Protein AF-0000000087154736 (afdb_homodimer)

pLDDT: mean 95.53, std 8.18, range [40.81, 99.0]

Nearest PDB structures (foldseek):
  8hfb-assembly1_B  TM=8.553E-01  e=2.270E-09  Bacillus subtilis
  2h0v-assembly1_B  TM=8.415E-01  e=2.218E-08  Bacillus subtilis
  5fq0-assembly1_A  TM=9.094E-01  e=5.007E-08  Halomonas sp.
  5fq0-assembly2_D  TM=9.080E-01  e=6.569E-08  Halomonas sp.
  1y3t-assembly1_B  TM=8.400E-01  e=3.244E-08  Bacillus subtilis

Organism: NCBI:txid2511166

InterPro domains:
  IPR011051 RmlC-like cupin domain superfamily [SSF51182] (22-118)
  IPR013096 Cupin 2, conserved barrel [PF07883] (42-108)
  IPR014710 RmlC-like jelly roll fold [G3DSA:2.60.120.10] (2-135)
  IPR053146 Quercetin 2,3-dioxygenase-like [PTHR36440] (5-118)

Solvent-accessible surface area (backbone atoms only — not comparable to full-atom values): 14090 Å² total; per-residue (Å²): 123,82,76,52,62,68,42,77,23,51,54,88,56,36,66,67,41,69,51,94,85,64,23,36,31,29,42,55,44,52,17,87,57,50,82,39,52,32,16,27,34,40,34,35,42,25,49,90,65,57,62,67,65,27,25,35,69,72,28,25,44,34,39,36,32,68,36,46,29,32,37,40,34,48,77,90,46,72,46,78,45,36,50,57,16,34,36,44,37,37,48,68,50,46,34,38,51,40,52,49,72,66,41,26,30,33,41,39,38,28,47,40,26,58,58,51,47,67,70,46,55,56,90,88,58,82,84,55,55,62,83,62,33,44,45,66,128,126,79,80,52,65,68,42,76,24,52,53,91,56,36,65,69,42,69,51,95,84,64,23,36,31,29,42,55,44,53,16,86,56,48,82,40,52,30,15,27,33,41,34,36,40,26,47,91,67,56,64,67,63,28,26,35,68,72,28,25,44,34,40,34,31,66,36,46,29,31,36,40,34,48,78,91,45,73,45,78,45,37,49,58,17,33,35,43,36,37,47,68,48,48,34,37,54,40,52,48,71,66,42,26,30,33,42,40,38,27,46,40,26,57,58,53,47,67,70,47,55,56,90,88,58,80,79,55,56,63,84,62,33,41,44,65,128

Foldseek 3Di:
DPPQDDQQADVVRAQKDADPLGKMKGWRDACVRVVQFKTKIKIKDFAPRKDDWKFAAPWKKKKAWQAAWKFKDWPPDTDIDGHGDIDTGGGPIIIIMGGDPTITIMMMMIGRGDCSCLVVPDPPDDRDVVVRRMGDD/DPDFDDQQADVVRAQKDADPLGKMKGWRDACVRVVQFKTKIKIKDFAPRKDDWKFAAPWKKKKAWQAAWKFKDWPPDTDIDGHGDIDTGGGPIIIIMGGDPTITIMMMMIGRGDCSCLVVPDPPDDRDVVVRRMGDD

Secondary structure (DSSP, 8-state):
---PPPEEE-TT-S-EEE-TTS-EEEEEE-GGGTTTS-EEEEEEEETT-PPPSBEESS-EEEEEEEEEEEEEEETTEEEEE-TT-EEEE-TT--EEEEEEEEEEEEEEEEESS-THHHHSPPTT----GGGGTEE--/---PPPEEE-TT-S-EEE-TTS-EEEEEE-GGGTTTS-EEEEEEEETT-PPPSBEESS-EEEEEEEEEEEEEEETTEEEEE-TT-EEEE-TT--EEEEEEEEEEEEEEEEESS-THHHHSPPTT----GGGGTEE--

Structure (mmCIF, N/CA/C/O backbone):
data_AF-0000000087154736-model_v1
#
loop_
_entity.id
_entity.type
_entity.pdbx_description
1 polymer 'Cupin type-2 domain-containing protein'
#
loop_
_atom_site.group_PDB
_atom_site.id
_atom_site.type_symbol
_atom_site.label_atom_id
_atom_site.label_alt_id
_atom_site.label_comp_id
_atom_site.label_asym_id
_atom_site.label_entity_id
_atom_site.label_seq_id
_atom_site.pdbx_PDB_ins_code
_atom_site.Cartn_x
_atom_site.Cartn_y
_atom_site.Cartn_z
_atom_site.occupancy
_atom_site.B_iso_or_equiv
_atom_site.auth_seq_id
_atom_site.auth_comp_id
_atom_site.auth_asym_id
_atom_site.auth_atom_id
_atom_site.pdbx_PDB_model_num
ATOM 1 N N . MET A 1 1 ? 11.117 6.082 -21.453 1 40.81 1 MET A N 1
ATOM 2 C CA . MET A 1 1 ? 11.047 6.75 -20.156 1 40.81 1 MET A CA 1
ATOM 3 C C . MET A 1 1 ? 12.094 6.184 -19.188 1 40.81 1 MET A C 1
ATOM 5 O O . MET A 1 1 ? 12.43 5 -19.266 1 40.81 1 MET A O 1
ATOM 9 N N . SER A 1 2 ? 13 6.902 -18.859 1 47.09 2 SER A N 1
ATOM 10 C CA . SER A 1 2 ? 14.117 6.43 -18.047 1 47.09 2 SER A CA 1
ATOM 11 C C . SER A 1 2 ? 13.648 5.457 -16.969 1 47.09 2 SER A C 1
ATOM 13 O O . SER A 1 2 ? 12.609 5.672 -16.344 1 47.09 2 SER A O 1
ATOM 15 N N . VAL A 1 3 ? 14.125 4.262 -17.047 1 52.47 3 VAL A N 1
ATOM 16 C CA . VAL A 1 3 ? 13.82 3.27 -16.031 1 52.47 3 VAL A CA 1
ATOM 17 C C . VAL A 1 3 ? 13.969 3.895 -14.641 1 52.47 3 VAL A C 1
ATOM 19 O O . VAL A 1 3 ? 15.008 4.488 -14.328 1 52.47 3 VAL A O 1
ATOM 22 N N . GLN A 1 4 ? 13 4.09 -13.961 1 79.31 4 GLN A N 1
ATOM 23 C CA . GLN A 1 4 ? 13.086 4.535 -12.57 1 79.31 4 GLN A CA 1
ATOM 24 C C . GLN A 1 4 ? 13.828 3.518 -11.711 1 79.31 4 GLN A C 1
ATOM 26 O O . GLN A 1 4 ? 13.852 2.328 -12.031 1 79.31 4 GLN A O 1
ATOM 31 N N . LYS A 1 5 ? 14.719 4.023 -10.93 1 92.81 5 LYS A N 1
ATOM 32 C CA . LYS A 1 5 ? 15.438 3.172 -9.992 1 92.81 5 LYS A CA 1
ATOM 33 C C . LYS A 1 5 ? 14.516 2.656 -8.891 1 92.81 5 LYS A C 1
ATOM 35 O O . LYS A 1 5 ? 13.633 3.377 -8.422 1 92.81 5 LYS A O 1
ATOM 40 N N . PRO A 1 6 ? 14.773 1.399 -8.539 1 97.25 6 PRO A N 1
ATOM 41 C CA . PRO A 1 6 ? 14.016 0.929 -7.375 1 97.25 6 PRO A CA 1
ATOM 42 C C . PRO A 1 6 ? 14.195 1.823 -6.148 1 97.25 6 PRO A C 1
ATOM 44 O O . PRO A 1 6 ? 15.273 2.391 -5.949 1 97.25 6 PRO A O 1
ATOM 47 N N . VAL A 1 7 ? 13.172 2.037 -5.391 1 97.25 7 VAL A N 1
ATOM 48 C CA . VAL A 1 7 ? 13.234 2.709 -4.098 1 97.25 7 VAL A CA 1
ATOM 49 C C . VAL A 1 7 ? 13.055 1.69 -2.975 1 97.25 7 VAL A C 1
ATOM 51 O O . VAL A 1 7 ? 12.016 1.03 -2.893 1 97.25 7 VAL A O 1
ATOM 54 N N . LEU A 1 8 ? 14.016 1.44 -2.193 1 97.69 8 LEU A N 1
ATOM 55 C CA . LEU A 1 8 ? 13.977 0.562 -1.028 1 97.69 8 LEU A CA 1
ATOM 56 C C . LEU A 1 8 ? 14.102 1.365 0.262 1 97.69 8 LEU A C 1
ATOM 58 O O . LEU A 1 8 ? 15.109 2.035 0.489 1 97.69 8 LEU A O 1
ATOM 62 N N . THR A 1 9 ? 13.102 1.367 1.081 1 98.31 9 THR A N 1
ATOM 63 C CA . THR A 1 9 ? 13.109 2.078 2.355 1 98.31 9 THR A CA 1
ATOM 64 C C . THR A 1 9 ? 13.07 1.095 3.521 1 98.31 9 THR A C 1
ATOM 66 O O . THR A 1 9 ? 12.094 0.365 3.693 1 98.31 9 THR A O 1
ATOM 69 N N . ALA A 1 10 ? 14.102 1.09 4.328 1 98 10 ALA A N 1
ATOM 70 C CA . ALA A 1 10 ? 14.164 0.23 5.508 1 98 10 ALA A CA 1
ATOM 71 C C . ALA A 1 10 ? 13.125 0.644 6.547 1 98 10 ALA A C 1
ATOM 73 O O . ALA A 1 10 ? 12.594 1.754 6.488 1 98 10 ALA A O 1
ATOM 74 N N . PRO A 1 11 ? 12.766 -0.351 7.48 1 97.94 11 PRO A N 1
ATOM 75 C CA . PRO A 1 11 ? 11.922 0.091 8.594 1 97.94 11 PRO A CA 1
ATOM 76 C C . PRO A 1 11 ? 12.469 1.334 9.289 1 97.94 11 PRO A C 1
ATOM 78 O O . PRO A 1 11 ? 13.633 1.358 9.695 1 97.94 11 PRO A O 1
ATOM 81 N N . HIS A 1 12 ? 11.664 2.395 9.375 1 98.12 12 HIS A N 1
ATOM 82 C CA . HIS A 1 12 ? 12.031 3.652 10.008 1 98.12 12 HIS A CA 1
ATOM 83 C C . HIS A 1 12 ? 13.156 4.344 9.25 1 98.12 12 HIS A C 1
ATOM 85 O O . HIS A 1 12 ? 13.93 5.105 9.828 1 98.12 12 HIS A O 1
ATOM 91 N N . GLY A 1 13 ? 13.25 4.027 7.934 1 98.19 13 GLY A N 1
ATOM 92 C CA . GLY A 1 13 ? 14.359 4.555 7.16 1 98.19 13 GLY A CA 1
ATOM 93 C C . GLY A 1 13 ? 14 5.801 6.367 1 98.19 13 GLY A C 1
ATOM 94 O O . GLY A 1 13 ? 14.875 6.441 5.781 1 98.19 13 GLY A O 1
ATOM 95 N N . GLY A 1 14 ? 12.797 6.18 6.293 1 98.56 14 GLY A N 1
ATOM 96 C CA . GLY A 1 14 ? 12.352 7.309 5.492 1 98.56 14 GLY A CA 1
ATOM 97 C C . GLY A 1 14 ? 12.375 8.625 6.25 1 98.56 14 GLY A C 1
ATOM 98 O O . GLY A 1 14 ? 12.391 8.633 7.484 1 98.56 14 GLY A O 1
ATOM 99 N N . GLU A 1 15 ? 12.398 9.742 5.5 1 98.25 15 GLU A N 1
ATOM 100 C CA . GLU A 1 15 ? 12.188 11.047 6.129 1 98.25 15 GLU A CA 1
ATOM 101 C C . GLU A 1 15 ? 10.906 11.055 6.961 1 98.25 15 GLU A C 1
ATOM 103 O O . GLU A 1 15 ? 9.852 10.625 6.492 1 98.25 15 GLU A O 1
ATOM 108 N N . THR A 1 16 ? 11.039 11.523 8.242 1 98.38 16 THR A N 1
ATOM 109 C CA . THR A 1 16 ? 9.906 11.438 9.164 1 98.38 16 THR A CA 1
ATOM 110 C C . THR A 1 16 ? 9.633 12.789 9.805 1 98.38 16 THR A C 1
ATOM 112 O O . THR A 1 16 ? 10.562 13.5 10.203 1 98.38 16 THR A O 1
ATOM 115 N N . VAL A 1 17 ? 8.359 13.141 9.828 1 97.19 17 VAL A N 1
ATOM 116 C CA . VAL A 1 17 ? 7.91 14.336 10.539 1 97.19 17 VAL A CA 1
ATOM 117 C C . VAL A 1 17 ? 7.02 13.938 11.711 1 97.19 17 VAL A C 1
ATOM 119 O O . VAL A 1 17 ? 6.219 13 11.602 1 97.19 17 VAL A O 1
ATOM 122 N N . THR A 1 18 ? 7.164 14.57 12.797 1 97.31 18 THR A N 1
ATOM 123 C CA . THR A 1 18 ? 6.367 14.328 14 1 97.31 18 THR A CA 1
ATOM 124 C C . THR A 1 18 ? 5.625 15.594 14.422 1 97.31 18 THR A C 1
ATOM 126 O O . THR A 1 18 ? 6.203 16.672 14.438 1 97.31 18 THR A O 1
ATOM 129 N N . SER A 1 19 ? 4.34 15.422 14.648 1 96.88 19 SER A N 1
ATOM 130 C CA . SER A 1 19 ? 3.545 16.547 15.117 1 96.88 19 SER A CA 1
ATOM 131 C C . SER A 1 19 ? 3.74 16.781 16.609 1 96.88 19 SER A C 1
ATOM 133 O O . SER A 1 19 ? 4.32 15.938 17.297 1 96.88 19 SER A O 1
ATOM 135 N N . SER A 1 20 ? 3.236 17.906 17.078 1 96.56 20 SER A N 1
ATOM 136 C CA . SER A 1 20 ? 3.33 18.219 18.5 1 96.56 20 SER A CA 1
ATOM 137 C C . SER A 1 20 ? 2.48 17.281 19.328 1 96.56 20 SER A C 1
ATOM 139 O O . SER A 1 20 ? 2.809 17 20.484 1 96.56 20 SER A O 1
ATOM 141 N N . GLY A 1 21 ? 1.378 16.703 18.812 1 97.25 21 GLY A N 1
ATOM 142 C CA . GLY A 1 21 ? 0.498 15.789 19.516 1 97.25 21 GLY A CA 1
ATOM 143 C C . GLY A 1 21 ? 0.979 14.352 19.484 1 97.25 21 GLY A C 1
ATOM 144 O O . GLY A 1 21 ? 0.406 13.484 20.156 1 97.25 21 GLY A O 1
ATOM 145 N N . GLY A 1 22 ? 2.047 14.109 18.75 1 98 22 GLY A N 1
ATOM 146 C CA . GLY A 1 22 ? 2.676 12.797 18.828 1 98 22 GLY A CA 1
ATOM 147 C C . GLY A 1 22 ? 2.439 11.961 17.578 1 98 22 GLY A C 1
ATOM 148 O O . GLY A 1 22 ? 2.961 10.852 17.469 1 98 22 GLY A O 1
ATOM 149 N N . SER A 1 23 ? 1.698 12.438 16.641 1 98.69 23 SER A N 1
ATOM 150 C CA . SER A 1 23 ? 1.569 11.711 15.375 1 98.69 23 SER A CA 1
ATOM 151 C C . SER A 1 23 ? 2.867 11.758 14.578 1 98.69 23 SER A C 1
ATOM 153 O O . SER A 1 23 ? 3.645 12.703 14.703 1 98.69 23 SER A O 1
ATOM 155 N N . SER A 1 24 ? 3.098 10.75 13.789 1 98.75 24 SER A N 1
ATOM 156 C CA . SER A 1 24 ? 4.277 10.727 12.93 1 98.75 24 SER A CA 1
ATOM 157 C C . SER A 1 24 ? 3.922 10.242 11.523 1 98.75 24 SER A C 1
ATOM 159 O O . SER A 1 24 ? 3.043 9.398 11.352 1 98.75 24 SER A O 1
ATOM 161 N N . VAL A 1 25 ? 4.586 10.867 10.547 1 98.75 25 VAL A N 1
ATOM 162 C CA . VAL A 1 25 ? 4.465 10.445 9.156 1 98.75 25 VAL A CA 1
ATOM 163 C C . VAL A 1 25 ? 5.852 10.172 8.57 1 98.75 25 VAL A C 1
ATOM 165 O O . VAL A 1 25 ? 6.738 11.023 8.648 1 98.75 25 VAL A O 1
ATOM 168 N N . GLU A 1 26 ? 6.012 8.961 8.078 1 98.94 26 GLU A N 1
ATOM 169 C CA . GLU A 1 26 ? 7.266 8.539 7.461 1 98.94 26 GLU A CA 1
ATOM 170 C C . GLU A 1 26 ? 7.113 8.375 5.953 1 98.94 26 GLU A C 1
ATOM 172 O O . GLU A 1 26 ? 6.234 7.641 5.488 1 98.94 26 GLU A O 1
ATOM 177 N N . LEU A 1 27 ? 7.977 9.062 5.16 1 98.88 27 LEU A N 1
ATOM 178 C CA . LEU A 1 27 ? 7.969 8.961 3.703 1 98.88 27 LEU A CA 1
ATOM 179 C C . LEU A 1 27 ? 8.594 7.648 3.246 1 98.88 27 LEU A C 1
ATOM 181 O O . LEU A 1 27 ? 9.742 7.352 3.588 1 98.88 27 LEU A O 1
ATOM 185 N N . LYS A 1 28 ? 7.836 6.871 2.48 1 98.94 28 LYS A N 1
ATOM 186 C CA . LYS A 1 28 ? 8.359 5.602 1.984 1 98.94 28 LYS A CA 1
ATOM 187 C C . LYS A 1 28 ? 8.82 5.727 0.536 1 98.94 28 LYS A C 1
ATOM 189 O O . LYS A 1 28 ? 9.844 5.145 0.153 1 98.94 28 LYS A O 1
ATOM 194 N N . VAL A 1 29 ? 8.102 6.445 -0.348 1 98.69 29 VAL A N 1
ATOM 195 C CA . VAL A 1 29 ? 8.484 6.773 -1.718 1 98.69 29 VAL A CA 1
ATOM 196 C C . VAL A 1 29 ? 7.879 8.109 -2.121 1 98.69 29 VAL A C 1
ATOM 198 O O . VAL A 1 29 ? 6.707 8.383 -1.837 1 98.69 29 VAL A O 1
ATOM 201 N N . GLU A 1 30 ? 8.711 8.914 -2.662 1 98.12 30 GLU A N 1
ATOM 202 C CA . GLU A 1 30 ? 8.281 10.227 -3.143 1 98.12 30 GLU A CA 1
ATOM 203 C C . GLU A 1 30 ? 7.914 10.18 -4.621 1 98.12 30 GLU A C 1
ATOM 205 O O . GLU A 1 30 ? 8.562 9.484 -5.406 1 98.12 30 GLU A O 1
ATOM 210 N N . SER A 1 31 ? 6.941 11 -4.977 1 97.06 31 SER A N 1
ATOM 211 C CA . SER A 1 31 ? 6.465 10.992 -6.355 1 97.06 31 SER A CA 1
ATOM 212 C C . SER A 1 31 ? 7.582 11.352 -7.332 1 97.06 31 SER A C 1
ATOM 214 O O . SER A 1 31 ? 7.562 10.93 -8.492 1 97.06 31 SER A O 1
ATOM 216 N N . SER A 1 32 ? 8.578 12.102 -6.949 1 96.62 32 SER A N 1
ATOM 217 C CA . SER A 1 32 ? 9.711 12.414 -7.809 1 96.62 32 SER A CA 1
ATOM 218 C C . SER A 1 32 ? 10.508 11.164 -8.156 1 96.62 32 SER A C 1
ATOM 220 O O . SER A 1 32 ? 11.242 11.141 -9.148 1 96.62 32 SER A O 1
ATOM 222 N N . GLN A 1 33 ? 10.367 10.086 -7.434 1 96.94 33 GLN A N 1
ATOM 223 C CA . GLN A 1 33 ? 11.094 8.836 -7.652 1 96.94 33 GLN A CA 1
ATOM 224 C C . GLN A 1 33 ? 10.273 7.855 -8.484 1 96.94 33 GLN A C 1
ATOM 226 O O . GLN A 1 33 ? 10.781 6.824 -8.922 1 96.94 33 GLN A O 1
ATOM 231 N N . SER A 1 34 ? 8.984 8.141 -8.609 1 96.81 34 SER A N 1
ATOM 232 C CA . SER A 1 34 ? 8.086 7.211 -9.289 1 96.81 34 SER A CA 1
ATOM 233 C C . SER A 1 34 ? 7.602 7.777 -10.617 1 96.81 34 SER A C 1
ATOM 235 O O . SER A 1 34 ? 6.633 7.277 -11.195 1 96.81 34 SER A O 1
ATOM 237 N N . GLY A 1 35 ? 8.25 8.891 -11.125 1 95 35 GLY A N 1
ATOM 238 C CA . GLY A 1 35 ? 7.754 9.57 -12.312 1 95 35 GLY A CA 1
ATOM 239 C C . GLY A 1 35 ? 6.41 10.234 -12.102 1 95 35 GLY A C 1
ATOM 240 O O . GLY A 1 35 ? 5.652 10.438 -13.055 1 95 35 GLY A O 1
ATOM 241 N N . GLY A 1 36 ? 6.098 10.461 -10.875 1 97.19 36 GLY A N 1
A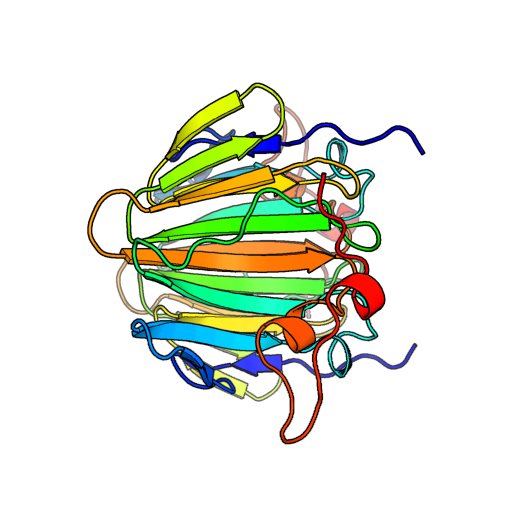TOM 242 C CA . GLY A 1 36 ? 4.859 11.133 -10.516 1 97.19 36 GLY A CA 1
ATOM 243 C C . GLY A 1 36 ? 3.691 10.18 -10.336 1 97.19 36 GLY A C 1
ATOM 244 O O . GLY A 1 36 ? 2.586 10.602 -9.992 1 97.19 36 GLY A O 1
ATOM 245 N N . GLU A 1 37 ? 3.865 8.898 -10.5 1 97.44 37 GLU A N 1
ATOM 246 C CA . GLU A 1 37 ? 2.766 7.949 -10.633 1 97.44 37 GLU A CA 1
ATOM 247 C C . GLU A 1 37 ? 2.17 7.602 -9.273 1 97.44 37 GLU A C 1
ATOM 249 O O . GLU A 1 37 ? 0.986 7.277 -9.172 1 97.44 37 GLU A O 1
ATOM 254 N N . TYR A 1 38 ? 3.039 7.656 -8.242 1 98.56 38 TYR A N 1
ATOM 255 C CA . TYR A 1 38 ? 2.562 7.34 -6.898 1 98.56 38 TYR A CA 1
ATOM 256 C C . TYR A 1 38 ? 3.488 7.922 -5.84 1 98.56 38 TYR A C 1
ATOM 258 O O . TYR A 1 38 ? 4.645 8.242 -6.125 1 98.56 38 TYR A O 1
ATOM 266 N N . GLY A 1 39 ? 3.016 8.125 -4.668 1 98.75 39 GLY A N 1
ATOM 267 C CA . GLY A 1 39 ? 3.705 8.406 -3.422 1 98.75 39 GLY A CA 1
ATOM 268 C C . GLY A 1 39 ? 3.121 7.668 -2.234 1 98.75 39 GLY A C 1
ATOM 269 O O . GLY A 1 39 ? 1.925 7.367 -2.211 1 98.75 39 GLY A O 1
ATOM 270 N N . THR A 1 40 ? 3.984 7.316 -1.253 1 98.94 40 THR A N 1
ATOM 271 C CA . THR A 1 40 ? 3.52 6.512 -0.128 1 98.94 40 THR A CA 1
ATOM 272 C C . THR A 1 40 ? 4.125 7.012 1.181 1 98.94 40 THR A C 1
ATOM 274 O O . THR A 1 40 ? 5.312 7.344 1.232 1 98.94 40 THR A O 1
ATOM 277 N N . VAL A 1 41 ? 3.283 7.02 2.209 1 98.94 41 VAL A N 1
ATOM 278 C CA . VAL A 1 41 ? 3.756 7.336 3.553 1 98.94 41 VAL A CA 1
ATOM 279 C C . VAL A 1 41 ? 3.199 6.32 4.547 1 98.94 41 VAL A C 1
ATOM 281 O O . VAL A 1 41 ? 2.191 5.664 4.277 1 98.94 41 VAL A O 1
ATOM 284 N N . LEU A 1 42 ? 3.877 6.113 5.578 1 98.94 42 LEU A N 1
ATOM 285 C CA . LEU A 1 42 ? 3.398 5.418 6.77 1 98.94 42 LEU A CA 1
ATOM 286 C C . LEU A 1 42 ? 3.037 6.41 7.867 1 98.94 42 LEU A C 1
ATOM 288 O O . LEU A 1 42 ? 3.896 7.152 8.344 1 98.94 42 LEU A O 1
ATOM 292 N N . TRP A 1 43 ? 1.771 6.43 8.234 1 98.94 43 TRP A N 1
ATOM 293 C CA . TRP A 1 43 ? 1.249 7.434 9.156 1 98.94 43 TRP A CA 1
ATOM 294 C C . TRP A 1 43 ? 0.81 6.793 10.469 1 98.94 43 TRP A C 1
ATOM 296 O O . TRP A 1 43 ? -0.084 5.945 10.484 1 98.94 43 TRP A O 1
ATOM 306 N N . THR A 1 44 ? 1.45 7.07 11.531 1 98.94 44 THR A N 1
ATOM 307 C CA . THR A 1 44 ? 0.939 6.789 12.867 1 98.94 44 THR A CA 1
ATOM 308 C C . THR A 1 44 ? 0.202 8 13.43 1 98.94 44 THR A C 1
ATOM 310 O O . THR A 1 44 ? 0.822 9.016 13.75 1 98.94 44 THR A O 1
ATOM 313 N N . VAL A 1 45 ? -1.057 7.891 13.555 1 98.88 45 VAL A N 1
ATOM 314 C CA . VAL A 1 45 ? -1.909 9.016 13.922 1 98.88 45 VAL A CA 1
ATOM 315 C C . VAL A 1 45 ? -2.4 8.844 15.359 1 98.88 45 VAL A C 1
ATOM 317 O O . VAL A 1 45 ? -2.898 7.781 15.727 1 98.88 45 VAL A O 1
ATOM 320 N N . ARG A 1 46 ? -2.221 9.844 16.141 1 98.81 46 ARG A N 1
ATOM 321 C CA . ARG A 1 46 ? -2.703 9.883 17.516 1 98.81 46 ARG A CA 1
ATOM 322 C C . ARG A 1 46 ? -4.164 10.312 17.578 1 98.81 46 ARG A C 1
ATOM 324 O O . ARG A 1 46 ? -4.602 11.141 16.766 1 98.81 46 ARG A O 1
ATOM 331 N N . ALA A 1 47 ? -4.832 9.742 18.594 1 98.69 47 ALA A N 1
ATOM 332 C CA . ALA A 1 47 ? -6.191 10.219 18.844 1 98.69 47 ALA A CA 1
ATOM 333 C C . ALA A 1 47 ? -6.215 11.734 19.016 1 98.69 47 ALA A C 1
ATOM 335 O O . ALA A 1 47 ? -5.391 12.297 19.75 1 98.69 47 ALA A O 1
ATOM 336 N N . GLY A 1 48 ? -7.117 12.367 18.297 1 98.25 48 GLY A N 1
ATOM 337 C CA . GLY A 1 48 ? -7.25 13.812 18.422 1 98.25 48 GLY A CA 1
ATOM 338 C C . GLY A 1 48 ? -6.523 14.57 17.312 1 98.25 48 GLY A C 1
ATOM 339 O O . GLY A 1 48 ? -6.703 15.781 17.172 1 98.25 48 GLY A O 1
ATOM 340 N N . GLU A 1 49 ? -5.676 13.875 16.5 1 98.31 49 GLU A N 1
ATOM 341 C CA . GLU A 1 49 ? -4.902 14.547 15.461 1 98.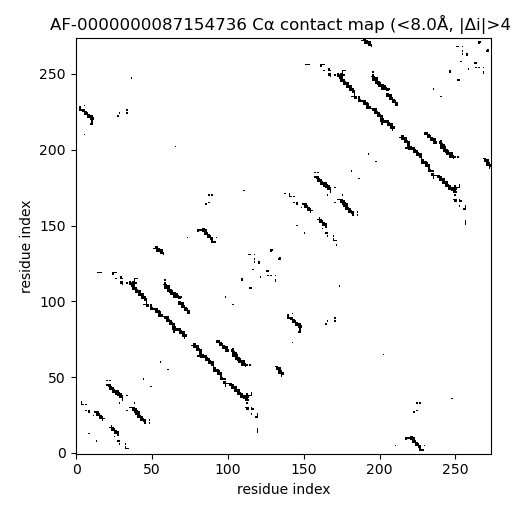31 49 GLU A CA 1
ATOM 342 C C . GLU A 1 49 ? -5.348 14.102 14.07 1 98.31 49 GLU A C 1
ATOM 344 O O . GLU A 1 49 ? -4.598 14.227 13.102 1 98.31 49 GLU A O 1
ATOM 349 N N . GLU A 1 50 ? -6.562 13.508 13.992 1 98.25 50 GLU A N 1
ATOM 350 C CA . GLU A 1 50 ? -7.098 13.07 12.703 1 98.25 50 GLU A CA 1
ATOM 351 C C . GLU A 1 50 ? -7.43 14.258 11.812 1 98.25 50 GLU A C 1
ATOM 353 O O . GLU A 1 50 ? -7.672 15.367 12.305 1 98.25 50 GLU A O 1
ATOM 358 N N . PRO A 1 51 ? -7.375 13.992 10.5 1 97.62 51 PRO A N 1
ATOM 359 C CA . PRO A 1 51 ? -7.754 15.094 9.617 1 97.62 51 PRO A CA 1
ATOM 360 C C . PRO A 1 51 ? -9.242 15.43 9.695 1 97.62 51 PRO A C 1
ATOM 362 O O . PRO A 1 51 ? -10.055 14.57 10.039 1 97.62 51 PRO A O 1
ATOM 365 N N . PRO A 1 52 ? -9.586 16.672 9.391 1 97.25 52 PRO A N 1
ATOM 366 C CA . PRO A 1 52 ? -11.008 16.953 9.195 1 97.25 52 PRO A CA 1
ATOM 367 C C . PRO A 1 52 ? -11.586 16.266 7.965 1 97.25 52 PRO A C 1
ATOM 369 O O . PRO A 1 52 ? -10.844 15.727 7.145 1 97.25 52 PRO A O 1
ATOM 372 N N . LEU A 1 53 ? -12.898 16.25 7.879 1 97.56 53 LEU A N 1
ATOM 373 C CA . LEU A 1 53 ? -13.539 15.797 6.652 1 97.56 53 LEU A CA 1
ATOM 374 C C . LEU A 1 53 ? -13 16.547 5.441 1 97.56 53 LEU A C 1
ATOM 376 O O . LEU A 1 53 ? -12.914 17.781 5.453 1 97.56 53 LEU A O 1
ATOM 380 N N . HIS A 1 54 ? -12.547 15.828 4.352 1 97.75 54 HIS A N 1
ATOM 381 C CA . HIS A 1 54 ? -11.922 16.469 3.195 1 97.75 54 HIS A CA 1
ATOM 382 C C . HIS A 1 54 ? -12.078 15.609 1.944 1 97.75 54 HIS A C 1
ATOM 384 O O . HIS A 1 54 ? -12.547 14.469 2.023 1 97.75 54 HIS A O 1
ATOM 390 N N . THR A 1 55 ? -11.758 16.203 0.803 1 96.94 55 THR A N 1
ATOM 391 C CA . THR A 1 55 ? -11.734 15.539 -0.496 1 96.94 55 THR A CA 1
ATOM 392 C C . THR A 1 55 ? -10.422 15.82 -1.221 1 96.94 55 THR A C 1
ATOM 394 O O . THR A 1 55 ? -9.828 16.891 -1.058 1 96.94 55 THR A O 1
ATOM 397 N N . HIS A 1 56 ? -9.969 14.805 -1.87 1 97.19 56 HIS A N 1
ATOM 398 C CA . HIS A 1 56 ? -8.859 14.984 -2.795 1 97.19 56 HIS A CA 1
ATOM 399 C C . HIS A 1 56 ? -9.359 15.305 -4.199 1 97.19 56 HIS A C 1
ATOM 401 O O . HIS A 1 56 ? -10.266 14.648 -4.707 1 97.19 56 HIS A O 1
ATOM 407 N N . THR A 1 57 ? -8.703 16.25 -4.895 1 96.88 57 THR A N 1
ATOM 408 C CA . THR A 1 57 ? -9.133 16.562 -6.254 1 96.88 57 THR A CA 1
ATOM 409 C C . THR A 1 57 ? -8.18 15.953 -7.273 1 96.88 57 THR A C 1
ATOM 411 O O . THR A 1 57 ? -8.5 15.875 -8.461 1 96.88 57 THR A O 1
ATOM 414 N N . ARG A 1 58 ? -7.035 15.5 -6.875 1 97.06 58 ARG A N 1
ATOM 415 C CA . ARG A 1 58 ? -5.984 15.148 -7.824 1 97.06 58 ARG A CA 1
ATOM 416 C C . ARG A 1 58 ? -5.719 13.648 -7.828 1 97.06 58 ARG A C 1
ATOM 418 O O . ARG A 1 58 ? -5.414 13.07 -8.875 1 97.06 58 ARG A O 1
ATOM 425 N N . GLU A 1 59 ? -5.797 13.07 -6.66 1 97.75 59 GLU A N 1
ATOM 426 C CA . GLU A 1 59 ? -5.344 11.688 -6.562 1 97.75 59 GLU A CA 1
ATOM 427 C C . GLU A 1 59 ? -6.371 10.82 -5.844 1 97.75 59 GLU A C 1
ATOM 429 O O . GLU A 1 59 ? -7.176 11.328 -5.059 1 97.75 59 GLU A O 1
ATOM 434 N N . ASP A 1 60 ? -6.375 9.555 -6.172 1 98.25 60 ASP A N 1
ATOM 435 C CA . ASP A 1 60 ? -6.973 8.547 -5.312 1 98.25 60 ASP A CA 1
ATOM 436 C C . ASP A 1 60 ? -6.102 8.281 -4.082 1 98.25 60 ASP A C 1
ATOM 438 O O . ASP A 1 60 ? -4.879 8.406 -4.145 1 98.25 60 ASP A O 1
ATOM 442 N N . GLU A 1 61 ? -6.723 7.957 -3.014 1 98.62 61 GLU A N 1
ATOM 443 C CA . GLU A 1 61 ? -6.027 7.625 -1.772 1 98.62 61 GLU A CA 1
ATOM 444 C C . GLU A 1 61 ? -6.309 6.184 -1.354 1 98.62 61 GLU A C 1
ATOM 446 O O . GLU A 1 61 ? -7.469 5.785 -1.217 1 98.62 61 GLU A O 1
ATOM 451 N N . LEU A 1 62 ? -5.273 5.371 -1.242 1 98.88 62 LEU A N 1
ATOM 452 C CA . LEU A 1 62 ? -5.312 3.988 -0.779 1 98.88 62 LEU A CA 1
ATOM 453 C C . LEU A 1 62 ? -4.844 3.885 0.667 1 98.88 62 LEU A C 1
ATOM 455 O O . LEU A 1 62 ? -3.795 4.43 1.023 1 98.88 62 LEU A O 1
ATOM 459 N N . LEU A 1 63 ? -5.625 3.248 1.508 1 98.88 63 LEU A N 1
ATOM 460 C CA . LEU A 1 63 ? -5.324 3.164 2.934 1 98.88 63 LEU A CA 1
ATOM 461 C C . LEU A 1 63 ? -5.332 1.714 3.404 1 98.88 63 LEU A C 1
ATOM 463 O O . LEU A 1 63 ? -6.262 0.964 3.102 1 98.88 63 LEU A O 1
ATOM 467 N N . TYR A 1 64 ? -4.324 1.292 4.043 1 98.94 64 TYR A N 1
ATOM 468 C CA . TYR A 1 64 ? -4.234 0.008 4.73 1 98.94 64 TYR A CA 1
ATOM 469 C C . TYR A 1 64 ? -4.008 0.203 6.227 1 98.94 64 TYR A C 1
ATOM 471 O O . TYR A 1 64 ? -3.084 0.909 6.633 1 98.94 64 TYR A O 1
ATOM 479 N N . VAL A 1 65 ? -4.863 -0.41 7.07 1 98.94 65 VAL A N 1
ATOM 480 C CA . VAL A 1 65 ? -4.699 -0.312 8.516 1 98.94 65 VAL A CA 1
ATOM 481 C C . VAL A 1 65 ? -3.652 -1.321 8.984 1 98.94 65 VAL A C 1
ATOM 483 O O . VAL A 1 65 ? -3.893 -2.531 8.961 1 98.94 65 VAL A O 1
ATOM 486 N N . VAL A 1 66 ? -2.551 -0.827 9.461 1 98.94 66 VAL A N 1
ATOM 487 C CA . VAL A 1 66 ? -1.436 -1.662 9.898 1 98.94 66 VAL A CA 1
ATOM 488 C C . VAL A 1 66 ? -1.633 -2.068 11.359 1 98.94 66 VAL A C 1
ATOM 490 O O . VAL A 1 66 ? -1.481 -3.242 11.703 1 98.94 66 VAL A O 1
ATOM 493 N N . GLN A 1 67 ? -1.931 -1.122 12.141 1 98.81 67 GLN A N 1
ATOM 494 C CA . GLN A 1 67 ? -2.113 -1.308 13.578 1 98.81 67 GLN A CA 1
ATOM 495 C C . GLN A 1 67 ? -3.193 -0.376 14.125 1 98.81 67 GLN A C 1
ATOM 497 O O . GLN A 1 67 ? -3.352 0.748 13.641 1 98.81 67 GLN A O 1
ATOM 502 N N . GLY A 1 68 ? -3.881 -0.817 15.156 1 98.75 68 GLY A N 1
ATOM 503 C CA . GLY A 1 68 ? -4.879 0.005 15.828 1 98.75 68 GLY A CA 1
ATOM 504 C C . GLY A 1 68 ? -6.242 -0.059 15.172 1 98.75 68 GLY A C 1
ATOM 505 O O . GLY A 1 68 ? -6.43 -0.772 14.18 1 98.75 68 GLY A O 1
ATOM 506 N N . LYS A 1 69 ? -7.195 0.611 15.805 1 98.62 69 LYS A N 1
ATOM 507 C CA . LYS A 1 69 ? -8.57 0.649 15.328 1 98.62 69 LYS A CA 1
ATOM 508 C C . LYS A 1 69 ? -9 2.074 14.984 1 98.62 69 LYS A C 1
ATOM 510 O O . LYS A 1 69 ? -8.523 3.033 15.594 1 98.62 69 LYS A O 1
ATOM 515 N N . LEU A 1 70 ? -9.836 2.145 14.008 1 98.25 70 LEU A N 1
ATOM 516 C CA . LEU A 1 70 ? -10.352 3.43 13.547 1 98.25 70 LEU A CA 1
ATOM 517 C C . LEU A 1 70 ? -11.844 3.344 13.25 1 98.25 70 LEU A C 1
ATOM 519 O O . LEU A 1 70 ? -12.375 2.258 13 1 98.25 70 LEU A O 1
ATOM 523 N N . ILE A 1 71 ? -12.461 4.453 13.344 1 98.62 71 ILE A N 1
ATOM 524 C CA . ILE A 1 71 ? -13.742 4.641 12.672 1 98.62 71 ILE A CA 1
ATOM 525 C C . ILE A 1 71 ? -13.523 5.367 11.344 1 98.62 71 ILE A C 1
ATOM 527 O O . ILE A 1 71 ? -13.016 6.492 11.328 1 98.62 71 ILE A O 1
ATOM 531 N N . ALA A 1 72 ? -13.859 4.691 10.25 1 98.44 72 ALA A N 1
ATOM 532 C CA . ALA A 1 72 ? -13.773 5.293 8.922 1 98.44 72 ALA A CA 1
ATOM 533 C C . ALA A 1 72 ? -15.117 5.891 8.508 1 98.44 72 ALA A C 1
ATOM 535 O O . ALA A 1 72 ? -16.156 5.254 8.664 1 98.44 72 ALA A O 1
ATOM 536 N N . ARG A 1 73 ? -15.031 7.074 8.008 1 97.88 73 ARG A N 1
ATOM 537 C CA . ARG A 1 73 ? -16.203 7.727 7.426 1 97.88 73 ARG A CA 1
ATOM 538 C C . ARG A 1 73 ? -15.984 8 5.941 1 97.88 73 ARG A C 1
ATOM 540 O O . ARG A 1 73 ? -15.133 8.812 5.57 1 97.88 73 ARG A O 1
ATOM 547 N N . VAL A 1 74 ? -16.75 7.41 5.137 1 96.62 74 VAL A N 1
ATOM 548 C CA . VAL A 1 74 ? -16.719 7.527 3.684 1 96.62 74 VAL A CA 1
ATOM 549 C C . VAL A 1 74 ? -18.141 7.664 3.141 1 96.62 74 VAL A C 1
ATOM 551 O O . VAL A 1 74 ? -18.891 6.691 3.123 1 96.62 74 VAL A O 1
ATOM 554 N N . GLY A 1 75 ? -18.453 8.875 2.648 1 89.06 75 GLY A N 1
ATOM 555 C CA . GLY A 1 75 ? -19.844 9.125 2.326 1 89.06 75 GLY A CA 1
ATOM 556 C C . GLY A 1 75 ? -20.781 8.867 3.494 1 89.06 75 GLY A C 1
ATOM 557 O O . GLY A 1 75 ? -20.594 9.414 4.582 1 89.06 75 GLY A O 1
ATOM 558 N N . ASP A 1 76 ? -21.672 7.902 3.303 1 88.06 76 ASP A N 1
ATOM 559 C CA . ASP A 1 76 ? -22.656 7.605 4.348 1 88.06 76 ASP A CA 1
ATOM 560 C C . ASP A 1 76 ? -22.188 6.449 5.227 1 88.06 76 ASP A C 1
ATOM 562 O O . ASP A 1 76 ? -22.812 6.129 6.234 1 88.06 76 ASP A O 1
ATOM 566 N N . ALA A 1 77 ? -21.078 5.926 4.828 1 91.69 77 ALA A N 1
ATOM 567 C CA . ALA A 1 77 ? -20.562 4.785 5.582 1 91.69 77 ALA A CA 1
ATOM 568 C C . ALA A 1 77 ? -19.75 5.242 6.793 1 91.69 77 ALA A C 1
ATOM 570 O O . ALA A 1 77 ? -18.953 6.18 6.695 1 91.69 77 ALA A O 1
ATOM 571 N N . ARG A 1 78 ? -20.062 4.77 7.91 1 96.38 78 ARG A N 1
ATOM 572 C CA . ARG A 1 78 ? -19.297 4.879 9.148 1 96.38 78 ARG A CA 1
ATOM 573 C C . ARG A 1 78 ? -19.031 3.506 9.758 1 96.38 78 ARG A C 1
ATOM 575 O O . ARG A 1 78 ? -19.922 2.887 10.32 1 96.38 78 ARG A O 1
ATOM 582 N N . ILE A 1 79 ? -17.828 3.037 9.711 1 97.56 79 ILE A N 1
ATOM 583 C CA . ILE A 1 79 ? -17.531 1.654 10.078 1 97.56 79 ILE A CA 1
ATOM 584 C C . ILE A 1 79 ? -16.266 1.6 10.906 1 97.56 79 ILE A C 1
ATOM 586 O O . ILE A 1 79 ? -15.312 2.346 10.656 1 97.56 79 ILE A O 1
ATOM 590 N N . GLU A 1 80 ? -16.328 0.818 11.93 1 98.38 80 GLU A N 1
ATOM 591 C CA . GLU A 1 80 ? -15.117 0.558 12.703 1 98.38 80 GLU A CA 1
ATOM 592 C C . GLU A 1 80 ? -14.273 -0.527 12.039 1 98.38 80 GLU A C 1
ATOM 594 O O . GLU A 1 80 ? -14.781 -1.585 11.672 1 98.38 80 GLU A O 1
ATOM 599 N N . VAL A 1 81 ? -13.016 -0.272 11.883 1 98.25 81 VAL A N 1
ATOM 600 C CA . VAL A 1 81 ? -12.117 -1.207 11.211 1 98.25 81 VAL A CA 1
ATOM 601 C C . VAL A 1 81 ? -10.82 -1.348 12.008 1 98.25 81 VAL A C 1
ATOM 603 O O . VAL A 1 81 ? -10.516 -0.508 12.859 1 98.25 81 VAL A O 1
ATOM 606 N N . GLY A 1 82 ? -10.125 -2.486 11.781 1 98.62 82 GLY A N 1
ATOM 607 C CA . GLY A 1 82 ? -8.844 -2.771 12.422 1 98.62 82 GLY A CA 1
ATOM 608 C C . GLY A 1 82 ? -7.793 -3.271 11.445 1 98.62 82 GLY A C 1
ATOM 609 O O . GLY A 1 82 ? -7.957 -3.154 10.234 1 98.62 82 GLY A O 1
ATOM 610 N N . PRO A 1 83 ? -6.688 -3.783 12 1 98.88 83 PRO A N 1
ATOM 611 C CA . PRO A 1 83 ? -5.574 -4.207 11.148 1 98.88 83 PRO A CA 1
ATOM 612 C C . PRO A 1 83 ? -6.016 -5.16 10.039 1 98.88 83 PRO A C 1
ATOM 614 O O . PRO A 1 83 ? -6.781 -6.094 10.289 1 98.88 83 PRO A O 1
ATOM 617 N N . GLY A 1 84 ? -5.582 -4.863 8.828 1 98.81 84 GLY A N 1
ATOM 618 C CA . GLY A 1 84 ? -5.949 -5.684 7.688 1 98.81 84 GLY A CA 1
ATOM 619 C C . GLY A 1 84 ? -7.062 -5.082 6.855 1 98.81 84 GLY A C 1
ATOM 620 O O . GLY A 1 84 ? -7.301 -5.508 5.723 1 98.81 84 GLY A O 1
ATOM 621 N N . ALA A 1 85 ? -7.75 -4.098 7.398 1 98.88 85 ALA A N 1
ATOM 622 C CA . ALA A 1 85 ? -8.758 -3.369 6.625 1 98.88 85 ALA A CA 1
ATOM 623 C C . ALA A 1 85 ? -8.102 -2.512 5.547 1 98.88 85 ALA A C 1
ATOM 625 O O . ALA A 1 85 ? -6.953 -2.08 5.699 1 98.88 85 ALA A O 1
ATOM 626 N N . TYR A 1 86 ? -8.82 -2.33 4.449 1 98.88 86 TYR A N 1
ATOM 627 C CA . TYR A 1 86 ? -8.312 -1.603 3.291 1 98.88 86 TYR A CA 1
ATOM 628 C C . TYR A 1 86 ? -9.391 -0.707 2.691 1 98.88 86 TYR A C 1
ATOM 630 O O . TYR A 1 86 ? -10.57 -1.067 2.678 1 98.88 86 TYR A O 1
ATOM 638 N N . ALA A 1 87 ? -8.977 0.501 2.217 1 98.62 87 ALA A N 1
ATOM 639 C CA . ALA A 1 87 ? -9.867 1.399 1.482 1 98.62 87 ALA A CA 1
ATOM 640 C C . ALA A 1 87 ? -9.18 1.951 0.237 1 98.62 87 ALA A C 1
ATOM 642 O O . ALA A 1 87 ? -8.023 2.375 0.294 1 98.62 87 ALA A O 1
ATOM 643 N N . ALA A 1 88 ? -9.781 1.848 -0.871 1 98.5 88 ALA A N 1
ATOM 644 C CA . ALA A 1 88 ? -9.453 2.617 -2.066 1 98.5 88 ALA A CA 1
ATOM 645 C C . ALA A 1 88 ? -10.477 3.717 -2.316 1 98.5 88 ALA A C 1
ATOM 647 O O . ALA A 1 88 ? -11.633 3.434 -2.639 1 98.5 88 ALA A O 1
ATOM 648 N N . LEU A 1 89 ? -10.016 4.934 -2.139 1 98.06 89 LEU A N 1
ATOM 649 C CA . LEU A 1 89 ? -10.898 6.09 -2.219 1 98.06 89 LEU A CA 1
ATOM 650 C C . LEU A 1 89 ? -10.633 6.895 -3.484 1 98.06 89 LEU A C 1
ATOM 652 O O . LEU A 1 89 ? -9.562 7.488 -3.633 1 98.06 89 LEU A O 1
ATOM 656 N N . PRO A 1 90 ? -11.57 6.965 -4.395 1 96.94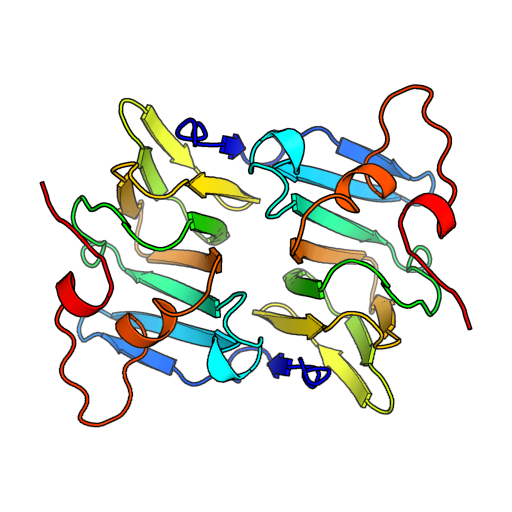 90 PRO A N 1
ATOM 657 C CA . PRO A 1 90 ? -11.398 7.809 -5.582 1 96.94 90 PRO A CA 1
ATOM 658 C C . PRO A 1 90 ? -11.398 9.297 -5.254 1 96.94 90 PRO A C 1
ATOM 660 O O . PRO A 1 90 ? -11.93 9.711 -4.219 1 96.94 90 PRO A O 1
ATOM 663 N N . ARG A 1 91 ? -10.695 10.016 -6.195 1 95.62 91 ARG A N 1
ATOM 664 C CA . ARG A 1 91 ? -10.758 11.477 -6.082 1 95.62 91 ARG A CA 1
ATOM 665 C C . ARG A 1 91 ? -12.203 11.953 -6.047 1 95.62 91 ARG A C 1
ATOM 667 O O . ARG A 1 91 ? -13.078 11.375 -6.699 1 95.62 91 ARG A O 1
ATOM 674 N N . GLY A 1 92 ? -12.492 12.969 -5.223 1 94.56 92 GLY A N 1
ATOM 675 C CA . GLY A 1 92 ? -13.812 13.57 -5.141 1 94.56 92 GLY A CA 1
ATOM 676 C C . GLY A 1 92 ? -14.664 12.992 -4.027 1 94.56 92 GLY A C 1
ATOM 677 O O . GLY A 1 92 ? -15.75 13.492 -3.744 1 94.56 92 GLY A O 1
ATOM 678 N N . VAL A 1 93 ? -14.258 11.984 -3.346 1 95.38 93 VAL A N 1
ATOM 679 C CA . VAL A 1 93 ? -15.047 11.328 -2.303 1 95.38 93 VAL A CA 1
ATOM 680 C C . VAL A 1 93 ? -14.68 11.914 -0.94 1 95.38 93 VAL A C 1
ATOM 682 O O . VAL A 1 93 ? -13.539 11.805 -0.488 1 95.38 93 VAL A O 1
ATOM 685 N N . PRO A 1 94 ? -15.617 12.523 -0.302 1 97.06 94 PRO A N 1
ATOM 686 C CA . PRO A 1 94 ? -15.336 13.016 1.048 1 97.06 94 PRO A CA 1
ATOM 687 C C . PRO A 1 94 ? -15.078 11.883 2.045 1 97.06 94 PRO A C 1
ATOM 689 O O . PRO A 1 94 ? -15.766 10.867 2.02 1 97.06 94 PRO A O 1
ATOM 692 N N . HIS A 1 95 ? -14.062 12.07 2.908 1 98.25 95 HIS A N 1
ATOM 693 C CA . HIS A 1 95 ? -13.75 11.031 3.881 1 98.25 95 HIS A CA 1
ATOM 694 C C . HIS A 1 95 ? -12.977 11.602 5.066 1 98.25 95 HIS A C 1
ATOM 696 O O . HIS A 1 95 ? -12.43 12.703 4.984 1 98.25 95 HIS A O 1
ATOM 702 N N . THR A 1 96 ? -13.016 10.914 6.203 1 98.56 96 THR A N 1
ATOM 703 C CA . THR A 1 96 ? -12.195 11.133 7.387 1 98.56 96 THR A CA 1
ATOM 704 C C . THR A 1 96 ? -12.102 9.859 8.227 1 98.56 96 THR A C 1
ATOM 706 O O . THR A 1 96 ? -12.695 8.844 7.879 1 98.56 96 THR A O 1
ATOM 709 N N . ILE A 1 97 ? -11.227 9.953 9.242 1 98.69 97 ILE A N 1
ATOM 710 C CA . ILE A 1 97 ? -11.086 8.844 10.172 1 98.69 97 ILE A CA 1
ATOM 711 C C . ILE A 1 97 ? -11.109 9.367 11.609 1 98.69 97 ILE A C 1
ATOM 713 O O . ILE A 1 97 ? -10.898 10.562 11.844 1 98.69 97 ILE A O 1
ATOM 717 N N . GLU A 1 98 ? -11.445 8.484 12.469 1 98.62 98 GLU A N 1
ATOM 718 C CA . GLU A 1 98 ? -11.297 8.695 13.906 1 98.62 98 GLU A CA 1
ATOM 719 C C . GLU A 1 98 ? -10.555 7.531 14.555 1 98.62 98 GLU A C 1
ATOM 721 O O . GLU A 1 98 ? -10.867 6.367 14.312 1 98.62 98 GLU A O 1
ATOM 726 N N . VAL A 1 99 ? -9.57 7.883 15.383 1 98.75 99 VAL A N 1
ATOM 727 C CA . VAL A 1 99 ? -8.805 6.848 16.078 1 98.75 99 VAL A CA 1
ATOM 728 C C . VAL A 1 99 ? -9.609 6.312 17.266 1 98.75 99 VAL A C 1
ATOM 730 O O . VAL A 1 99 ? -10.148 7.09 18.062 1 98.75 99 VAL A O 1
ATOM 733 N N . VAL A 1 100 ? -9.727 5.008 17.312 1 98.75 100 VAL A N 1
ATOM 734 C CA . VAL A 1 100 ? -10.266 4.332 18.484 1 98.75 100 VAL A CA 1
ATOM 735 C C . VAL A 1 100 ? -9.125 3.906 19.406 1 98.75 100 VAL A C 1
ATOM 737 O O . VAL A 1 100 ? -8.289 3.084 19.031 1 98.75 100 VAL A O 1
ATOM 740 N N . GLY A 1 101 ? -9.055 4.383 20.609 1 98.31 101 GLY A N 1
ATOM 741 C CA . GLY A 1 101 ? -7.91 4.188 21.469 1 98.31 101 GLY A CA 1
ATOM 742 C C . GLY A 1 101 ? -6.898 5.316 21.391 1 98.31 101 GLY A C 1
ATOM 743 O O . GLY A 1 101 ? -7.273 6.484 21.281 1 98.31 101 GLY A O 1
ATOM 744 N N . GLU A 1 102 ? -5.57 4.988 21.484 1 98.56 102 GLU A N 1
ATOM 745 C CA . GLU A 1 102 ? -4.543 6.016 21.609 1 98.56 102 GLU A CA 1
ATOM 746 C C . GLU A 1 102 ? -3.979 6.402 20.25 1 98.56 102 GLU A C 1
ATOM 748 O O . GLU A 1 102 ? -3.666 7.57 20 1 98.56 102 GLU A O 1
ATOM 753 N N . GLN A 1 103 ? -3.779 5.359 19.438 1 98.81 103 GLN A N 1
ATOM 754 C CA . GLN A 1 103 ? -3.168 5.625 18.141 1 98.81 103 GLN A CA 1
ATOM 755 C C . GLN A 1 103 ? -3.482 4.512 17.141 1 98.81 103 GLN A C 1
ATOM 757 O O . GLN A 1 103 ? -3.881 3.412 17.531 1 98.81 103 GLN A O 1
ATOM 762 N N . ALA A 1 104 ? -3.367 4.773 15.891 1 98.88 104 ALA A N 1
ATOM 763 C CA . ALA A 1 104 ? -3.42 3.818 14.789 1 98.88 104 ALA A CA 1
ATOM 764 C C . ALA A 1 104 ? -2.33 4.105 13.758 1 98.88 104 ALA A C 1
ATOM 766 O O . ALA A 1 104 ? -1.864 5.242 13.641 1 98.88 104 ALA A O 1
ATOM 767 N N . THR A 1 105 ? -1.849 3.055 13.117 1 98.94 105 THR A N 1
ATOM 768 C CA . THR A 1 105 ? -0.869 3.193 12.047 1 98.94 105 THR A CA 1
ATOM 769 C C . THR A 1 105 ? -1.478 2.79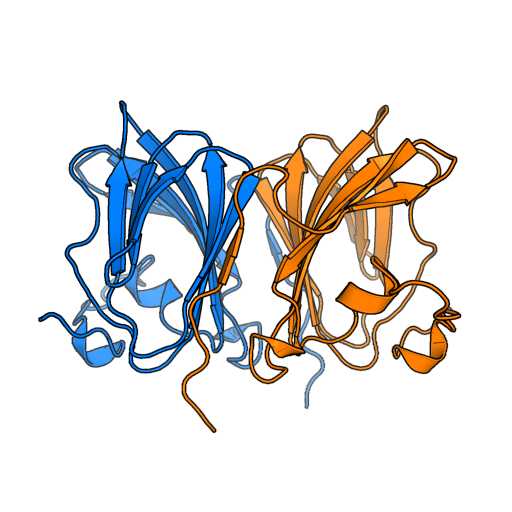7 10.703 1 98.94 105 THR A C 1
ATOM 771 O O . THR A 1 105 ? -2.076 1.727 10.578 1 98.94 105 THR A O 1
ATOM 774 N N . LEU A 1 106 ? -1.343 3.738 9.703 1 98.94 106 LEU A N 1
ATOM 775 C CA . LEU A 1 106 ? -1.89 3.549 8.367 1 98.94 106 LEU A CA 1
ATOM 776 C C . LEU A 1 106 ? -0.792 3.65 7.312 1 98.94 106 LEU A C 1
ATOM 778 O O . LEU A 1 106 ? 0.079 4.52 7.398 1 98.94 106 LEU A O 1
ATOM 782 N N . LEU A 1 107 ? -0.793 2.711 6.371 1 99 107 LEU A N 1
ATOM 783 C CA . LEU A 1 107 ? -0.057 2.91 5.129 1 99 107 LEU A CA 1
ATOM 784 C C . LEU A 1 107 ? -0.924 3.617 4.09 1 99 107 LEU A C 1
ATOM 786 O O . LEU A 1 107 ? -1.993 3.121 3.727 1 99 107 LEU A O 1
ATOM 790 N N . LEU A 1 108 ? -0.498 4.82 3.641 1 98.94 108 LEU A N 1
ATOM 791 C CA . LEU A 1 108 ? -1.223 5.605 2.648 1 98.94 108 LEU A CA 1
ATOM 792 C C . LEU A 1 108 ? -0.468 5.637 1.322 1 98.94 108 LEU A C 1
ATOM 794 O O . LEU A 1 108 ? 0.723 5.953 1.288 1 98.94 108 LEU A O 1
ATOM 798 N N . THR A 1 109 ? -1.102 5.273 0.274 1 98.94 109 THR A N 1
ATOM 799 C CA . THR A 1 109 ? -0.57 5.438 -1.074 1 98.94 109 THR A CA 1
ATOM 800 C C . THR A 1 109 ? -1.459 6.367 -1.896 1 98.94 109 THR A C 1
ATOM 802 O O . THR A 1 109 ? -2.686 6.254 -1.86 1 98.94 109 THR A O 1
ATOM 805 N N . PHE A 1 110 ? -0.826 7.301 -2.547 1 98.81 110 PHE A N 1
ATOM 806 C CA . PHE A 1 110 ? -1.513 8.25 -3.416 1 98.81 110 PHE A CA 1
ATOM 807 C C . PHE A 1 110 ? -1.231 7.941 -4.883 1 98.81 110 PHE A C 1
ATOM 809 O O . PHE A 1 110 ? -0.078 7.75 -5.27 1 98.81 110 PHE A O 1
ATOM 816 N N . VAL A 1 111 ? -2.32 7.863 -5.711 1 98.62 111 VAL A N 1
ATOM 817 C CA . VAL A 1 111 ? -2.207 7.582 -7.137 1 98.62 111 VAL A CA 1
ATOM 818 C C . VAL A 1 111 ? -3.018 8.602 -7.934 1 98.62 111 VAL A C 1
ATOM 820 O O . VAL A 1 111 ? -4.25 8.555 -7.945 1 98.62 111 VAL A O 1
ATOM 823 N N . PRO A 1 112 ? -2.338 9.57 -8.734 1 98.31 112 PRO A N 1
ATOM 824 C CA . PRO A 1 112 ? -0.888 9.766 -8.82 1 98.31 112 PRO A CA 1
ATOM 825 C C . PRO A 1 112 ? -0.298 10.336 -7.531 1 98.31 112 PRO A C 1
ATOM 827 O O . PRO A 1 112 ? -1.022 10.547 -6.555 1 98.31 112 PRO A O 1
ATOM 830 N N . GLY A 1 113 ? 1.045 10.422 -7.504 1 97.94 113 GLY A N 1
ATOM 831 C CA . GLY A 1 113 ? 1.735 10.961 -6.344 1 97.94 113 GLY A CA 1
ATOM 832 C C . GLY A 1 113 ? 1.701 12.477 -6.27 1 97.94 113 GLY A C 1
ATOM 833 O O . GLY A 1 113 ? 1.245 13.133 -7.203 1 97.94 113 GLY A O 1
ATOM 834 N N . GLY A 1 114 ? 2.096 13.008 -5.141 1 96.5 114 GLY A N 1
ATOM 835 C CA . GLY A 1 114 ? 2.193 14.438 -4.902 1 96.5 114 GLY A CA 1
ATOM 836 C C . GLY A 1 114 ? 1.811 14.836 -3.49 1 96.5 114 GLY A C 1
ATOM 837 O O . GLY A 1 114 ? 2.498 15.641 -2.859 1 96.5 114 GLY A O 1
ATOM 838 N N . LEU A 1 115 ? 0.762 14.242 -2.957 1 97.81 115 LEU A N 1
ATOM 839 C CA . LEU A 1 115 ? 0.204 14.656 -1.677 1 97.81 115 LEU A CA 1
ATOM 840 C C . LEU A 1 115 ? 1.154 14.32 -0.533 1 97.81 115 LEU A C 1
ATOM 842 O O . LEU A 1 115 ? 1.065 14.906 0.548 1 97.81 115 LEU A O 1
ATOM 846 N N . GLU A 1 116 ? 2.059 13.32 -0.734 1 97.5 116 GLU A N 1
ATOM 847 C CA . GLU A 1 116 ? 2.955 12.891 0.334 1 97.5 116 GLU A CA 1
ATOM 848 C C . GLU A 1 116 ? 3.791 14.062 0.855 1 97.5 116 GLU A C 1
ATOM 850 O O . GLU A 1 116 ? 4.168 14.086 2.029 1 97.5 116 GLU A O 1
ATOM 855 N N . ARG A 1 117 ? 3.984 15.039 0.033 1 95.81 117 ARG A N 1
ATOM 856 C CA . ARG A 1 117 ? 4.824 16.156 0.448 1 95.81 117 ARG A CA 1
ATOM 857 C C . ARG A 1 117 ? 4.008 17.203 1.207 1 95.81 117 ARG A C 1
ATOM 859 O O . ARG A 1 117 ? 4.574 18.094 1.847 1 95.81 117 ARG A O 1
ATOM 866 N N . PHE A 1 118 ? 2.723 17.141 1.176 1 96.94 118 PHE A N 1
ATOM 867 C CA . PHE A 1 118 ? 1.916 17.891 2.127 1 96.94 118 PHE A CA 1
ATOM 868 C C . PHE A 1 118 ? 2.107 17.359 3.543 1 96.94 118 PHE A C 1
ATOM 870 O O . PHE A 1 118 ? 2.172 18.141 4.5 1 96.94 118 PHE A O 1
ATOM 877 N N . LEU A 1 119 ? 2.168 16.016 3.639 1 96.94 119 LEU A N 1
ATOM 878 C CA . LEU A 1 119 ? 2.219 15.336 4.93 1 96.94 119 LEU A CA 1
ATOM 879 C C . LEU A 1 119 ? 3.641 15.32 5.48 1 96.94 119 LEU A C 1
ATOM 881 O O . LEU A 1 119 ? 3.84 15.305 6.699 1 96.94 119 LEU A O 1
ATOM 885 N N . VAL A 1 120 ? 4.613 15.266 4.629 1 97.31 120 VAL A N 1
ATOM 886 C CA . VAL A 1 120 ? 6.027 15.352 4.988 1 97.31 120 VAL A CA 1
ATOM 887 C C . VAL A 1 120 ? 6.676 16.516 4.25 1 97.31 120 VAL A C 1
ATOM 889 O O . VAL A 1 120 ? 7.441 16.312 3.307 1 97.31 120 VAL A O 1
ATOM 892 N N . PRO A 1 121 ? 6.469 17.719 4.719 1 95.44 121 PRO A N 1
ATOM 893 C CA . PRO A 1 121 ? 6.953 18.906 4.012 1 95.44 121 PRO A CA 1
ATOM 894 C C . PRO A 1 121 ? 8.477 19.031 4.051 1 95.44 121 PRO A C 1
ATOM 896 O O . PRO A 1 121 ? 9.109 18.609 5.02 1 95.44 121 PRO A O 1
ATOM 899 N N . ARG A 1 122 ? 8.938 19.547 2.969 1 91.56 122 ARG A N 1
ATOM 900 C CA . ARG A 1 122 ? 10.344 19.922 2.975 1 91.56 122 ARG A CA 1
ATOM 901 C C . ARG A 1 122 ? 10.578 21.172 3.828 1 91.56 122 ARG A C 1
ATOM 903 O O . ARG A 1 122 ? 9.648 21.953 4.062 1 91.56 122 ARG A O 1
ATOM 910 N N . LYS A 1 123 ? 11.805 21.25 4.285 1 86.12 123 LYS A N 1
ATOM 911 C CA . LYS A 1 123 ? 12.141 22.391 5.129 1 86.12 123 LYS A CA 1
ATOM 912 C C . LYS A 1 123 ? 11.812 23.719 4.426 1 86.12 123 LYS A C 1
ATOM 914 O O . LYS A 1 123 ? 12.18 23.906 3.264 1 86.12 123 LYS A O 1
ATOM 919 N N . GLY A 1 124 ? 11.062 24.469 5.141 1 82.62 124 GLY A N 1
ATOM 920 C CA . GLY A 1 124 ? 10.773 25.812 4.676 1 82.62 124 GLY A CA 1
ATOM 921 C C . GLY A 1 124 ? 9.578 25.891 3.752 1 82.62 124 GLY A C 1
ATOM 922 O O . GLY A 1 124 ? 9.195 26.969 3.307 1 82.62 124 GLY A O 1
ATOM 923 N N . GLU A 1 125 ? 9.055 24.781 3.42 1 81.31 125 GLU A N 1
ATOM 924 C CA . GLU A 1 125 ? 7.902 24.781 2.527 1 81.31 125 GLU A CA 1
ATOM 925 C C . GLU A 1 125 ? 6.609 25.016 3.299 1 81.31 125 GLU A C 1
ATOM 927 O O . GLU A 1 125 ? 6.469 24.562 4.438 1 81.31 125 GLU A O 1
ATOM 932 N N . GLN A 1 126 ? 5.805 26.125 2.789 1 69.88 126 GLN A N 1
ATOM 933 C CA . GLN A 1 126 ? 4.496 26.391 3.373 1 69.88 126 GLN A CA 1
ATOM 934 C C . GLN A 1 126 ? 3.463 25.391 2.883 1 69.88 126 GLN A C 1
ATOM 936 O O . GLN A 1 126 ? 3.523 24.938 1.736 1 69.88 126 GLN A O 1
ATOM 941 N N . HIS A 1 127 ? 2.471 24.938 3.873 1 78.62 127 HIS A N 1
ATOM 942 C CA . HIS A 1 127 ? 1.57 23.875 3.439 1 78.62 127 HIS A CA 1
ATOM 943 C C . HIS A 1 127 ? 0.148 24.391 3.262 1 78.62 127 HIS A C 1
ATOM 945 O O . HIS A 1 127 ? -0.557 24.641 4.246 1 78.62 127 HIS A O 1
ATOM 951 N N . ASP A 1 128 ? -0.159 24.969 2.107 1 90.25 128 ASP A N 1
ATOM 952 C CA . ASP A 1 128 ? -1.522 25.281 1.693 1 90.25 128 ASP A CA 1
ATOM 953 C C . ASP A 1 128 ? -2.234 24.047 1.152 1 90.25 128 ASP A C 1
ATOM 955 O O . ASP A 1 128 ? -1.9 23.562 0.072 1 90.25 128 ASP A O 1
ATOM 959 N N . PRO A 1 129 ? -3.246 23.609 1.933 1 93.94 129 PRO A N 1
ATOM 960 C CA . PRO A 1 129 ? -3.957 22.406 1.474 1 93.94 129 PRO A CA 1
ATOM 961 C C . PRO A 1 129 ? -4.496 22.562 0.053 1 93.94 129 PRO A C 1
ATOM 963 O O . PRO A 1 129 ? -4.496 21.594 -0.712 1 93.94 129 PRO A O 1
ATOM 966 N N . ALA A 1 130 ? -4.91 23.734 -0.332 1 93.38 130 ALA A N 1
ATOM 967 C CA . ALA A 1 130 ? -5.469 23.969 -1.663 1 93.38 130 ALA A CA 1
ATOM 968 C C . ALA A 1 130 ? -4.422 23.703 -2.746 1 93.38 130 ALA A C 1
ATOM 970 O O . ALA A 1 130 ? -4.75 23.219 -3.83 1 93.38 130 ALA A O 1
ATOM 971 N N . ALA A 1 131 ? -3.209 24.031 -2.48 1 93.25 131 ALA A N 1
ATOM 972 C CA . ALA A 1 131 ? -2.121 23.828 -3.434 1 93.25 131 ALA A CA 1
ATOM 973 C C . ALA A 1 131 ? -1.889 22.328 -3.67 1 93.25 131 ALA A C 1
ATOM 975 O O . ALA A 1 131 ? -1.312 21.938 -4.688 1 93.25 131 ALA A O 1
ATOM 976 N N . PHE A 1 132 ? -2.414 21.531 -2.787 1 95.5 132 PHE A N 1
ATOM 977 C CA . PHE A 1 132 ? -2.248 20.094 -2.91 1 95.5 132 PHE A CA 1
ATOM 978 C C . PHE A 1 132 ? -3.553 19.422 -3.344 1 95.5 132 PHE A C 1
ATOM 980 O O . PHE A 1 132 ? -3.67 18.203 -3.326 1 95.5 132 PHE A O 1
ATOM 987 N N . GLY A 1 133 ? -4.504 20.203 -3.693 1 96.12 133 GLY A N 1
ATOM 988 C CA . GLY A 1 133 ? -5.75 19.672 -4.219 1 96.12 133 GLY A CA 1
ATOM 989 C C . GLY A 1 133 ? -6.684 19.172 -3.137 1 96.12 133 GLY A C 1
ATOM 990 O O . GLY A 1 133 ? -7.555 18.328 -3.4 1 96.12 133 GLY A O 1
ATOM 991 N N . LEU A 1 134 ? -6.469 19.562 -1.913 1 96.88 134 LEU A N 1
ATOM 992 C CA . LEU A 1 134 ? -7.387 19.219 -0.833 1 96.88 134 LEU A CA 1
ATOM 993 C C . LEU A 1 134 ? -8.523 20.219 -0.741 1 96.88 134 LEU A C 1
ATOM 995 O O . LEU A 1 134 ? -8.289 21.438 -0.831 1 96.88 134 LEU A O 1
ATOM 999 N N . THR A 1 135 ? -9.719 19.75 -0.598 1 96.25 135 THR A N 1
ATOM 1000 C CA . THR A 1 135 ? -10.883 20.594 -0.382 1 96.25 135 THR A CA 1
ATOM 1001 C C . THR A 1 135 ? -11.641 20.172 0.874 1 96.25 135 THR A C 1
ATOM 1003 O O . THR A 1 135 ? -11.578 19 1.272 1 96.25 135 THR A O 1
ATOM 1006 N N . PHE A 1 136 ? -12.289 21.094 1.48 1 94.81 136 PHE A N 1
ATOM 1007 C CA . PHE A 1 136 ? -13.023 20.891 2.727 1 94.81 136 PHE A CA 1
ATOM 1008 C C . PHE A 1 136 ? -14.477 21.312 2.574 1 94.81 136 PHE A C 1
ATOM 1010 O O . PHE A 1 136 ? -14.766 22.344 1.955 1 94.81 136 PHE A O 1
ATOM 1017 N N . PRO A 1 137 ? -15.398 20.469 2.969 1 84.88 137 PRO A N 1
ATOM 1018 C CA . PRO A 1 137 ? -16.797 20.906 2.857 1 84.88 137 PRO A CA 1
ATOM 1019 C C . PRO A 1 137 ? -17.109 22.094 3.752 1 84.88 137 PRO A C 1
ATOM 1021 O O . PRO A 1 137 ? -16.438 22.312 4.762 1 84.88 137 PRO A O 1
ATOM 1024 N N . MET B 1 1 ? -13.648 9.742 -17.281 1 44.66 1 MET B N 1
ATOM 1025 C CA . MET B 1 1 ? -13.852 8.391 -16.766 1 44.66 1 MET B CA 1
ATOM 1026 C C . MET B 1 1 ? -14.711 8.406 -15.516 1 44.66 1 MET B C 1
ATOM 1028 O O . MET B 1 1 ? -14.695 9.383 -14.758 1 44.66 1 MET B O 1
ATOM 1032 N N . SER B 1 2 ? -15.758 7.652 -15.461 1 52.41 2 SER B N 1
ATOM 1033 C CA . SER B 1 2 ? -16.734 7.664 -14.375 1 52.41 2 SER B CA 1
ATOM 1034 C C . SER B 1 2 ? -16.062 7.629 -13.008 1 52.41 2 SER B C 1
ATOM 1036 O O . SER B 1 2 ? -15.008 7 -12.852 1 52.41 2 SER B O 1
ATOM 1038 N N . VAL B 1 3 ? -16.344 8.547 -12.18 1 59.59 3 VAL B N 1
ATOM 1039 C CA . VAL B 1 3 ? -15.969 8.484 -10.766 1 59.59 3 VAL B CA 1
ATOM 1040 C C . VAL B 1 3 ? -16.141 7.059 -10.25 1 59.59 3 VAL B C 1
ATOM 1042 O O . VAL B 1 3 ? -17.188 6.445 -10.422 1 59.59 3 VAL B O 1
ATOM 1045 N N . GLN B 1 4 ? -15.102 6.363 -9.969 1 82.06 4 GLN B N 1
ATOM 1046 C CA . GLN B 1 4 ? -15.188 5.039 -9.367 1 82.06 4 GLN B CA 1
ATOM 1047 C C . GLN B 1 4 ? -15.727 5.113 -7.945 1 82.06 4 GLN B C 1
ATOM 1049 O O . GLN B 1 4 ? -15.688 6.172 -7.312 1 82.06 4 GLN B O 1
ATOM 1054 N N . LYS B 1 5 ? -16.469 4.09 -7.523 1 94.31 5 LYS B N 1
ATOM 1055 C CA . LYS B 1 5 ? -16.984 3.994 -6.16 1 94.31 5 LYS B CA 1
ATOM 1056 C C . LYS B 1 5 ? -15.891 3.584 -5.18 1 94.31 5 LYS B C 1
ATOM 1058 O O . LYS B 1 5 ? -15.016 2.789 -5.52 1 94.31 5 LYS B O 1
ATOM 1063 N N . PRO B 1 6 ? -16 4.16 -3.971 1 97.44 6 PRO B N 1
ATOM 1064 C CA . PRO B 1 6 ? -15.055 3.693 -2.957 1 97.44 6 PRO B CA 1
ATOM 1065 C C . PRO B 1 6 ? -15.078 2.178 -2.779 1 97.44 6 PRO B C 1
ATOM 1067 O O . PRO B 1 6 ? -16.141 1.562 -2.857 1 97.44 6 PRO B O 1
ATOM 1070 N N . VAL B 1 7 ? -13.945 1.559 -2.623 1 97.56 7 VAL B N 1
ATOM 1071 C CA . VAL B 1 7 ? -13.836 0.146 -2.277 1 97.56 7 VAL B CA 1
ATOM 1072 C C . VAL B 1 7 ? -13.367 0.003 -0.831 1 97.56 7 VAL B C 1
ATOM 1074 O O . VAL B 1 7 ? -12.281 0.465 -0.475 1 97.56 7 VAL B O 1
ATOM 1077 N N . LEU B 1 8 ? -14.156 -0.496 0.036 1 97.88 8 LEU B N 1
ATOM 1078 C CA . LEU B 1 8 ? -13.836 -0.775 1.432 1 97.88 8 LEU B CA 1
ATOM 1079 C C . LEU B 1 8 ? -13.789 -2.277 1.688 1 97.88 8 LEU B C 1
ATOM 1081 O O . LEU B 1 8 ? -14.789 -2.975 1.517 1 97.88 8 LEU B O 1
ATOM 1085 N N . THR B 1 9 ? -12.672 -2.801 2.029 1 98.44 9 THR B N 1
ATOM 1086 C CA . THR B 1 9 ? -12.5 -4.223 2.318 1 98.44 9 THR B CA 1
ATOM 1087 C C . THR B 1 9 ? -12.172 -4.438 3.791 1 98.44 9 THR B C 1
ATOM 1089 O O . THR B 1 9 ? -11.117 -4 4.266 1 98.44 9 THR B O 1
ATOM 1092 N N . ALA B 1 10 ? -13.031 -5.129 4.508 1 98 10 ALA B N 1
ATOM 1093 C CA . ALA B 1 10 ? -12.812 -5.445 5.918 1 98 10 ALA B CA 1
ATOM 1094 C C . ALA B 1 10 ? -11.633 -6.406 6.086 1 98 10 ALA B C 1
ATOM 1096 O O . ALA B 1 10 ? -11.211 -7.055 5.129 1 98 10 ALA B O 1
ATOM 1097 N N . PRO B 1 11 ? -11.031 -6.406 7.352 1 97.94 11 PRO B N 1
ATOM 1098 C CA . PRO B 1 11 ? -10.039 -7.453 7.582 1 97.94 11 PRO B CA 1
ATOM 1099 C C . PRO B 1 11 ? -10.539 -8.844 7.203 1 97.94 11 PRO B C 1
ATOM 1101 O O . PRO B 1 11 ? -11.609 -9.258 7.656 1 97.94 11 PRO B O 1
ATOM 1104 N N . HIS B 1 12 ? -9.82 -9.539 6.328 1 98.12 12 HIS B N 1
ATOM 1105 C CA . HIS B 1 12 ? -10.172 -10.875 5.863 1 98.12 12 HIS B CA 1
ATOM 1106 C C . HIS B 1 12 ? -11.477 -10.859 5.066 1 98.12 12 HIS B C 1
ATOM 1108 O O . HIS B 1 12 ? -12.188 -11.859 5.016 1 98.12 12 HIS B O 1
ATOM 1114 N N . GLY B 1 13 ? -11.766 -9.68 4.473 1 98.19 13 GLY B N 1
ATOM 1115 C CA . GLY B 1 13 ? -13.039 -9.547 3.787 1 98.19 13 GLY B CA 1
ATOM 1116 C C . GLY B 1 13 ? -12.93 -9.75 2.287 1 98.19 13 GLY B C 1
ATOM 1117 O O . GLY B 1 13 ? -13.945 -9.805 1.589 1 98.19 13 GLY B O 1
ATOM 1118 N N . GLY B 1 14 ? -11.805 -9.852 1.735 1 98.56 14 GLY B N 1
ATOM 1119 C CA . GLY B 1 14 ? -11.602 -9.969 0.3 1 98.56 14 GLY B CA 1
ATOM 1120 C C . GLY B 1 14 ? -11.594 -11.406 -0.186 1 98.56 14 GLY B C 1
ATOM 1121 O O . GLY B 1 14 ? -11.383 -12.328 0.602 1 98.56 14 GLY B O 1
ATOM 1122 N N . GLU B 1 15 ? -11.844 -11.594 -1.494 1 98.31 15 GLU B N 1
ATOM 1123 C CA . GLU B 1 15 ? -11.633 -12.906 -2.096 1 98.31 15 GLU B CA 1
ATOM 1124 C C . GLU B 1 15 ? -10.234 -13.422 -1.802 1 98.31 15 GLU B C 1
ATOM 1126 O O . GLU B 1 15 ? -9.25 -12.703 -1.972 1 98.31 15 GLU B O 1
ATOM 1131 N N . THR B 1 16 ? -10.172 -14.688 -1.305 1 98.38 16 THR B N 1
ATOM 1132 C CA . THR B 1 16 ? -8.891 -15.227 -0.857 1 98.38 16 THR B CA 1
ATOM 1133 C C . THR B 1 16 ? -8.617 -16.578 -1.506 1 98.38 16 THR B C 1
ATOM 1135 O O . THR B 1 16 ? -9.516 -17.422 -1.608 1 98.38 16 THR B O 1
ATOM 1138 N N . VAL B 1 17 ? -7.391 -16.734 -1.985 1 97.19 17 VAL B N 1
ATOM 1139 C CA . VAL B 1 17 ? -6.93 -18.016 -2.496 1 97.19 17 VAL B CA 1
ATOM 1140 C C . VAL B 1 17 ? -5.805 -18.547 -1.61 1 97.19 17 VAL B C 1
ATOM 1142 O O . VAL B 1 17 ? -4.961 -17.797 -1.138 1 97.19 17 VAL B O 1
ATOM 1145 N N . THR B 1 18 ? -5.809 -19.797 -1.358 1 97.31 18 THR B N 1
ATOM 1146 C CA . THR B 1 18 ? -4.789 -20.469 -0.554 1 97.31 18 THR B CA 1
ATOM 1147 C C . THR B 1 18 ? -4.094 -21.547 -1.36 1 97.31 18 THR B C 1
ATOM 1149 O O . THR B 1 18 ? -4.746 -22.344 -2.049 1 97.31 18 THR B O 1
ATOM 1152 N N . SER B 1 19 ? -2.773 -21.516 -1.322 1 96.88 19 SER B N 1
ATOM 1153 C CA . SER B 1 19 ? -2.004 -22.547 -2.008 1 96.88 19 SER B CA 1
ATOM 1154 C C . SER B 1 19 ? -1.944 -23.828 -1.184 1 96.88 19 SER B C 1
ATOM 1156 O O . SER B 1 19 ? -2.309 -23.828 -0.005 1 96.88 19 SER B O 1
ATOM 1158 N N . SER B 1 20 ? -1.46 -24.875 -1.809 1 96.56 20 SER B N 1
ATOM 1159 C CA . SER B 1 20 ? -1.318 -26.141 -1.119 1 96.56 20 SER B CA 1
ATOM 1160 C C . SER B 1 20 ? -0.252 -26.078 -0.031 1 96.56 20 SER B C 1
ATOM 1162 O O . SER B 1 20 ? -0.34 -26.781 0.979 1 96.56 20 SER B O 1
ATOM 1164 N N . GLY B 1 21 ? 0.783 -25.203 -0.154 1 97.19 21 GLY B N 1
ATOM 1165 C CA . GLY B 1 21 ? 1.851 -25.062 0.821 1 97.19 21 GLY B CA 1
ATOM 1166 C C . GLY B 1 21 ? 1.495 -24.125 1.959 1 97.19 21 GLY B C 1
ATOM 1167 O O . GLY B 1 21 ? 2.25 -24 2.926 1 97.19 21 GLY B O 1
ATOM 1168 N N . GLY B 1 22 ? 0.337 -23.5 1.859 1 98 22 GLY B N 1
ATOM 1169 C CA . GLY B 1 22 ? -0.155 -22.734 2.994 1 98 22 GLY B CA 1
ATOM 1170 C C . GLY B 1 22 ? -0.08 -21.234 2.781 1 98 22 GLY B C 1
ATOM 1171 O O . GLY B 1 22 ? -0.517 -20.469 3.633 1 98 22 GLY B O 1
ATOM 1172 N N . SER B 1 23 ? 0.439 -20.797 1.68 1 98.69 23 SER B N 1
ATOM 1173 C CA . SER B 1 23 ? 0.396 -19.359 1.391 1 98.69 23 SER B CA 1
ATOM 1174 C C . SER B 1 23 ? -1.024 -18.906 1.08 1 98.69 23 SER B C 1
ATOM 1176 O O . SER B 1 23 ? -1.841 -19.688 0.589 1 98.69 23 SER B O 1
ATOM 1178 N N . SER B 1 24 ? -1.312 -17.672 1.369 1 98.75 24 SER B N 1
ATOM 1179 C CA . SER B 1 24 ? -2.619 -17.109 1.049 1 98.75 24 SER B CA 1
ATOM 1180 C C . SER B 1 24 ? -2.488 -15.719 0.441 1 98.75 24 SER B C 1
ATOM 1182 O O . SER B 1 24 ? -1.587 -14.961 0.805 1 98.75 24 SER B O 1
ATOM 1184 N N . VAL B 1 25 ? -3.369 -15.445 -0.523 1 98.75 25 VAL B N 1
ATOM 1185 C CA . VAL B 1 25 ? -3.467 -14.125 -1.125 1 98.75 25 VAL B CA 1
ATOM 1186 C C . VAL B 1 25 ? -4.906 -13.625 -1.043 1 98.75 25 VAL B C 1
ATOM 1188 O O . VAL B 1 25 ? -5.836 -14.305 -1.479 1 98.75 25 VAL B O 1
ATOM 1191 N N . GLU B 1 26 ? -5.062 -12.469 -0.436 1 98.94 26 GLU B N 1
ATOM 1192 C CA . GLU B 1 26 ? -6.371 -11.828 -0.285 1 98.94 26 GLU B CA 1
ATOM 1193 C C . GLU B 1 26 ? -6.48 -10.586 -1.155 1 98.94 26 GLU B C 1
ATOM 1195 O O . GLU B 1 26 ? -5.645 -9.68 -1.063 1 98.94 26 GLU B O 1
ATOM 1200 N N . LEU B 1 27 ? -7.523 -10.516 -2.014 1 98.88 27 LEU B N 1
ATOM 1201 C CA . LEU B 1 27 ? -7.773 -9.367 -2.875 1 98.88 27 LEU B CA 1
ATOM 1202 C C . LEU B 1 27 ? -8.359 -8.203 -2.076 1 98.88 27 LEU B C 1
ATOM 1204 O O . LEU B 1 27 ? -9.391 -8.359 -1.417 1 98.88 27 LEU B O 1
ATOM 1208 N N . LYS B 1 28 ? -7.695 -7.055 -2.133 1 98.94 28 LYS B N 1
ATOM 1209 C CA . LYS B 1 28 ? -8.195 -5.887 -1.415 1 98.94 28 LYS B CA 1
ATOM 1210 C C . LYS B 1 28 ? -8.914 -4.93 -2.359 1 98.94 28 LYS B C 1
ATOM 1212 O O . LYS B 1 28 ? -9.938 -4.344 -1.994 1 98.94 28 LYS B O 1
ATOM 1217 N N . VAL B 1 29 ? -8.43 -4.688 -3.582 1 98.75 29 VAL B N 1
ATOM 1218 C CA . VAL B 1 29 ? -9.078 -3.918 -4.641 1 98.75 29 VAL B CA 1
ATOM 1219 C C . VAL B 1 29 ? -8.656 -4.461 -6.004 1 98.75 29 VAL B C 1
ATOM 1221 O O . VAL B 1 29 ? -7.48 -4.754 -6.23 1 98.75 29 VAL B O 1
ATOM 1224 N N . GLU B 1 30 ? -9.633 -4.664 -6.809 1 98.31 30 GLU B N 1
ATOM 1225 C CA . GLU B 1 30 ? -9.406 -5.141 -8.172 1 98.31 30 GLU B CA 1
ATOM 1226 C C . GLU B 1 30 ? -9.312 -3.977 -9.148 1 98.31 30 GLU B C 1
ATOM 1228 O O . GLU B 1 30 ? -10.031 -2.984 -9.016 1 98.31 30 GLU B O 1
ATOM 1233 N N . SER B 1 31 ? -8.492 -4.176 -10.164 1 97.31 31 SER B N 1
ATOM 1234 C CA . SER B 1 31 ? -8.273 -3.107 -11.133 1 97.31 31 SER B CA 1
ATOM 1235 C C . SER B 1 31 ? -9.578 -2.711 -11.812 1 97.31 31 SER B C 1
ATOM 1237 O O . SER B 1 31 ? -9.742 -1.564 -12.242 1 97.31 31 SER B O 1
ATOM 1239 N N . SER B 1 32 ? -10.547 -3.57 -11.945 1 96.81 32 SER B N 1
ATOM 1240 C CA . SER B 1 32 ? -11.844 -3.23 -12.523 1 96.81 32 SER B CA 1
ATOM 1241 C C . SER B 1 32 ? -12.578 -2.213 -11.664 1 96.81 32 SER B C 1
ATOM 1243 O O . SER B 1 32 ? -13.492 -1.529 -12.141 1 96.81 32 SER B O 1
ATOM 1245 N N . GLN B 1 33 ? -12.227 -2.045 -10.422 1 97.19 33 GLN B N 1
ATOM 1246 C CA . GLN B 1 33 ? -12.875 -1.123 -9.5 1 97.19 33 GLN B CA 1
ATOM 1247 C C . GLN B 1 33 ? -12.133 0.21 -9.445 1 97.19 33 GLN B C 1
ATOM 1249 O O . GLN B 1 33 ? -12.609 1.165 -8.82 1 97.19 33 GLN B O 1
ATOM 1254 N N . SER B 1 34 ? -10.938 0.24 -9.984 1 97.12 34 SER B N 1
ATOM 1255 C CA . SER B 1 34 ? -10.109 1.436 -9.883 1 97.12 34 SER B CA 1
ATOM 1256 C C . SER B 1 34 ? -9.922 2.096 -11.242 1 97.12 34 SER B C 1
ATOM 1258 O O . SER B 1 34 ? -9.031 2.934 -11.414 1 97.12 34 SER B O 1
ATOM 1260 N N . GLY B 1 35 ? -10.742 1.688 -12.281 1 95.12 35 GLY B N 1
ATOM 1261 C CA . GLY B 1 35 ? -10.531 2.176 -13.641 1 95.12 35 GLY B CA 1
ATOM 1262 C C . GLY B 1 35 ? -9.227 1.69 -14.25 1 95.12 35 GLY B C 1
ATOM 1263 O O . GLY B 1 35 ? -8.688 2.33 -15.148 1 95.12 35 GLY B O 1
ATOM 1264 N N . GLY B 1 36 ? -8.719 0.657 -13.688 1 97.44 36 GLY B N 1
ATOM 1265 C CA . GLY B 1 36 ? -7.5 0.054 -14.195 1 97.44 36 GLY B CA 1
ATOM 1266 C C . GLY B 1 36 ? -6.242 0.645 -13.586 1 97.44 36 GLY B C 1
ATOM 1267 O O . GLY B 1 36 ? -5.133 0.202 -13.891 1 97.44 36 GLY B O 1
ATOM 1268 N N . GLU B 1 37 ? -6.328 1.592 -12.695 1 97.56 37 GLU B N 1
ATOM 1269 C CA . GLU B 1 37 ? -5.195 2.41 -12.273 1 97.56 37 GLU B CA 1
ATOM 1270 C C . GLU B 1 37 ? -4.336 1.675 -11.25 1 97.56 37 GLU B C 1
ATOM 1272 O O . GLU B 1 37 ? -3.131 1.918 -11.156 1 97.56 37 GLU B O 1
ATOM 1277 N N . TYR B 1 38 ? -4.996 0.793 -10.469 1 98.5 38 TYR B N 1
ATOM 1278 C CA . TYR B 1 38 ? -4.258 0.045 -9.453 1 98.5 38 TYR B CA 1
ATOM 1279 C C . TYR B 1 38 ? -5.02 -1.209 -9.047 1 98.5 38 TYR B C 1
ATOM 1281 O O . TYR B 1 38 ? -6.23 -1.308 -9.258 1 98.5 38 TYR B O 1
ATOM 1289 N N . GLY B 1 39 ? -4.367 -2.174 -8.539 1 98.75 39 GLY B N 1
ATOM 1290 C CA . GLY B 1 39 ? -4.844 -3.35 -7.824 1 98.75 39 GLY B CA 1
ATOM 1291 C C . GLY B 1 39 ? -3.994 -3.695 -6.613 1 98.75 39 GLY B C 1
ATOM 1292 O O . GLY B 1 39 ? -2.795 -3.418 -6.59 1 98.75 39 GLY B O 1
ATOM 1293 N N . THR B 1 4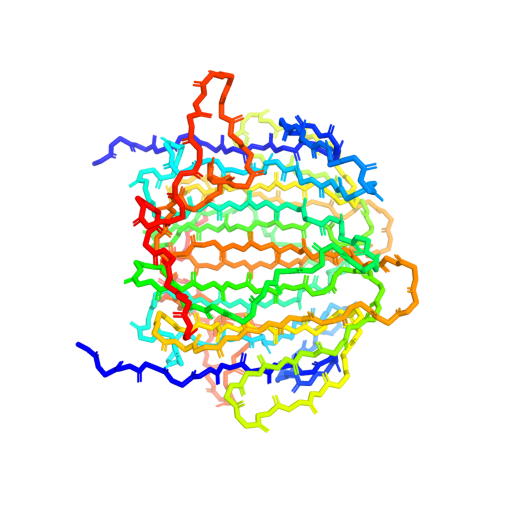0 ? -4.633 -4.258 -5.566 1 98.94 40 THR B N 1
ATOM 1294 C CA . THR B 1 40 ? -3.91 -4.523 -4.328 1 98.94 40 THR B CA 1
ATOM 1295 C C . THR B 1 40 ? -4.309 -5.879 -3.75 1 98.94 40 THR B C 1
ATOM 1297 O O . THR B 1 40 ? -5.488 -6.242 -3.756 1 98.94 40 THR B O 1
ATOM 1300 N N . VAL B 1 41 ? -3.295 -6.574 -3.238 1 98.94 41 VAL B N 1
ATOM 1301 C CA . VAL B 1 41 ? -3.541 -7.824 -2.525 1 98.94 41 VAL B CA 1
ATOM 1302 C C . VAL B 1 41 ? -2.732 -7.848 -1.231 1 98.94 41 VAL B C 1
ATOM 1304 O O . VAL B 1 41 ? -1.739 -7.129 -1.098 1 98.94 41 VAL B O 1
ATOM 1307 N N . LEU B 1 42 ? -3.199 -8.547 -0.298 1 98.94 42 LEU B N 1
ATOM 1308 C CA . LEU B 1 42 ? -2.455 -8.93 0.895 1 98.94 42 LEU B CA 1
ATOM 1309 C C . LEU B 1 42 ? -1.983 -10.375 0.794 1 98.94 42 LEU B C 1
ATOM 1311 O O . LEU B 1 42 ? -2.799 -11.297 0.704 1 98.94 42 LEU B O 1
ATOM 1315 N N . TRP B 1 43 ? -0.672 -10.555 0.788 1 98.94 43 TRP B N 1
ATOM 1316 C CA . TRP B 1 43 ? -0.075 -11.867 0.534 1 98.94 43 TRP B CA 1
ATOM 1317 C C . TRP B 1 43 ? 0.647 -12.383 1.773 1 98.94 43 TRP B C 1
ATOM 1319 O O . TRP B 1 43 ? 1.603 -11.766 2.248 1 98.94 43 TRP B O 1
ATOM 1329 N N . THR B 1 44 ? 0.189 -13.414 2.371 1 98.94 44 THR B N 1
ATOM 1330 C CA . THR B 1 44 ? 0.955 -14.18 3.346 1 98.94 44 THR B CA 1
ATOM 1331 C C . THR B 1 44 ? 1.679 -15.344 2.672 1 98.94 44 THR B C 1
ATOM 1333 O O . THR B 1 44 ? 1.046 -16.312 2.238 1 98.94 44 THR B O 1
ATOM 1336 N N . VAL B 1 45 ? 2.945 -15.258 2.611 1 98.88 45 VAL B N 1
ATOM 1337 C CA . VAL B 1 45 ? 3.752 -16.203 1.853 1 98.88 45 VAL B CA 1
ATOM 1338 C C . VAL B 1 45 ? 4.512 -17.125 2.811 1 98.88 45 VAL B C 1
ATOM 1340 O O . VAL B 1 45 ? 5.156 -16.656 3.75 1 98.88 45 VAL B O 1
ATOM 1343 N N . ARG B 1 46 ? 4.398 -18.375 2.604 1 98.81 46 ARG B N 1
ATOM 1344 C CA . ARG B 1 46 ? 5.121 -19.391 3.371 1 98.81 46 ARG B CA 1
ATOM 1345 C C . ARG B 1 46 ? 6.523 -19.594 2.814 1 98.81 46 ARG B C 1
ATOM 1347 O O . ARG B 1 46 ? 6.734 -19.516 1.603 1 98.81 46 ARG B O 1
ATOM 1354 N N . ALA B 1 47 ? 7.402 -19.938 3.768 1 98.69 47 ALA B N 1
ATOM 1355 C CA . ALA B 1 47 ? 8.742 -20.312 3.324 1 98.69 47 ALA B CA 1
ATOM 1356 C C . ALA B 1 47 ? 8.672 -21.453 2.303 1 98.69 47 ALA B C 1
ATOM 1358 O O . ALA B 1 47 ? 7.953 -22.422 2.498 1 98.69 47 ALA B O 1
ATOM 1359 N N . GLY B 1 48 ? 9.383 -21.266 1.204 1 98.25 48 GLY B N 1
ATOM 1360 C CA . GLY B 1 48 ? 9.422 -22.281 0.174 1 98.25 48 GLY B CA 1
ATOM 1361 C C . GLY B 1 48 ? 8.445 -22.031 -0.959 1 98.25 48 GLY B C 1
ATOM 1362 O O . GLY B 1 48 ? 8.492 -22.703 -1.991 1 98.25 48 GLY B O 1
ATOM 1363 N N . GLU B 1 49 ? 7.52 -21.047 -0.804 1 98.31 49 GLU B N 1
ATOM 1364 C CA . GLU B 1 49 ? 6.516 -20.766 -1.829 1 98.31 49 GLU B CA 1
ATOM 1365 C C . GLU B 1 49 ? 6.734 -19.406 -2.465 1 98.31 49 GLU B C 1
ATOM 1367 O O . GLU B 1 49 ? 5.809 -18.828 -3.043 1 98.31 49 GLU B O 1
ATOM 1372 N N . GLU B 1 50 ? 7.949 -18.844 -2.303 1 98.25 50 G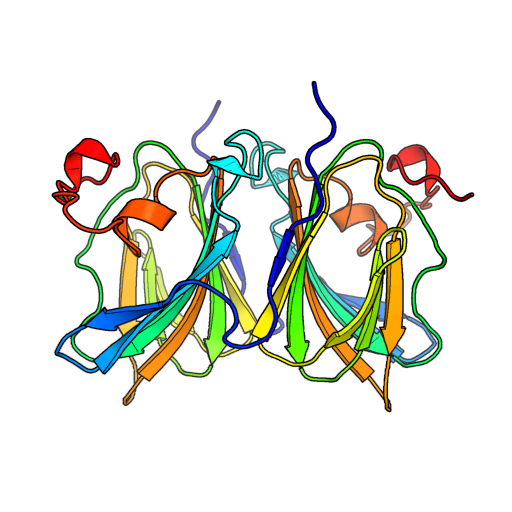LU B N 1
ATOM 1373 C CA . GLU B 1 50 ? 8.273 -17.547 -2.898 1 98.25 50 GLU B CA 1
ATOM 1374 C C . GLU B 1 50 ? 8.344 -17.641 -4.418 1 98.25 50 GLU B C 1
ATOM 1376 O O . GLU B 1 50 ? 8.578 -18.719 -4.969 1 98.25 50 GLU B O 1
ATOM 1381 N N . PRO B 1 51 ? 8.07 -16.484 -5.051 1 97.56 51 PRO B N 1
ATOM 1382 C CA . PRO B 1 51 ? 8.195 -16.531 -6.508 1 97.56 51 PRO B CA 1
ATOM 1383 C C . PRO B 1 51 ? 9.641 -16.688 -6.977 1 97.56 51 PRO B C 1
ATOM 1385 O O . PRO B 1 51 ? 10.57 -16.297 -6.266 1 97.56 51 PRO B O 1
ATOM 1388 N N . PRO B 1 52 ? 9.82 -17.25 -8.148 1 97.25 52 PRO B N 1
ATOM 1389 C CA . PRO B 1 52 ? 11.156 -17.188 -8.742 1 97.25 52 PRO B CA 1
ATOM 1390 C C . PRO B 1 52 ? 11.562 -15.773 -9.125 1 97.25 52 PRO B C 1
ATOM 1392 O O . PRO B 1 52 ? 10.727 -14.867 -9.117 1 97.25 52 PRO B O 1
ATOM 1395 N N . LEU B 1 53 ? 12.82 -15.602 -9.406 1 97.44 53 LEU B N 1
ATOM 1396 C CA . LEU B 1 53 ? 13.266 -14.328 -9.977 1 97.44 53 LEU B CA 1
ATOM 1397 C C . LEU B 1 53 ? 12.453 -13.977 -11.219 1 97.44 53 LEU B C 1
ATOM 1399 O O . LEU B 1 53 ? 12.266 -14.812 -12.102 1 97.44 53 LEU B O 1
ATOM 1403 N N . HIS B 1 54 ? 11.883 -12.719 -11.289 1 97.56 54 HIS B N 1
ATOM 1404 C CA . HIS B 1 54 ? 11.008 -12.336 -12.391 1 97.56 54 HIS B CA 1
ATOM 1405 C C . HIS B 1 54 ?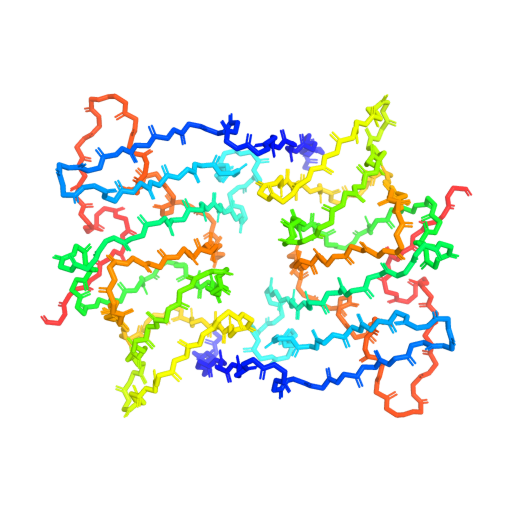 11.016 -10.82 -12.594 1 97.56 54 HIS B C 1
ATOM 1407 O O . HIS B 1 54 ? 11.578 -10.086 -11.781 1 97.56 54 HIS B O 1
ATOM 1413 N N . THR B 1 55 ? 10.438 -10.398 -13.719 1 96.62 55 THR B N 1
ATOM 1414 C CA . THR B 1 55 ? 10.234 -8.992 -14.055 1 96.62 55 THR B CA 1
ATOM 1415 C C . THR B 1 55 ? 8.797 -8.742 -14.492 1 96.62 55 THR B C 1
ATOM 1417 O O . THR B 1 55 ? 8.156 -9.617 -15.07 1 96.62 55 THR B O 1
ATOM 1420 N N . HIS B 1 56 ? 8.312 -7.633 -14.062 1 97.06 56 HIS B N 1
ATOM 1421 C CA . HIS B 1 56 ? 7.043 -7.145 -14.586 1 97.06 56 HIS B CA 1
ATOM 1422 C C . HIS B 1 56 ? 7.254 -6.27 -15.82 1 97.06 56 HIS B C 1
ATOM 1424 O O . HIS B 1 56 ? 8.117 -5.387 -15.82 1 97.06 56 HIS B O 1
ATOM 1430 N N . THR B 1 57 ? 6.41 -6.41 -16.859 1 96.88 57 THR B N 1
ATOM 1431 C CA . THR B 1 57 ? 6.566 -5.566 -18.031 1 96.88 57 THR B CA 1
ATOM 1432 C C . THR B 1 57 ? 5.488 -4.484 -18.062 1 96.88 57 THR B C 1
ATOM 1434 O O . THR B 1 57 ? 5.594 -3.52 -18.828 1 96.88 57 THR B O 1
ATOM 1437 N N . ARG B 1 58 ? 4.48 -4.574 -17.266 1 97.19 58 ARG B N 1
ATOM 1438 C CA . ARG B 1 58 ? 3.305 -3.723 -17.422 1 97.19 58 ARG B CA 1
ATOM 1439 C C . ARG B 1 58 ? 3.172 -2.748 -16.25 1 97.19 58 ARG B C 1
ATOM 1441 O O . ARG B 1 58 ? 2.752 -1.604 -16.438 1 97.19 58 ARG B O 1
ATOM 1448 N N . GLU B 1 59 ? 3.484 -3.232 -15.094 1 97.81 59 GLU B N 1
ATOM 1449 C CA . GLU B 1 59 ? 3.172 -2.426 -13.922 1 97.81 59 GLU B CA 1
ATOM 1450 C C . GLU B 1 59 ? 4.379 -2.309 -12.992 1 97.81 59 GLU B C 1
ATOM 1452 O O . GLU B 1 59 ? 5.266 -3.164 -13.008 1 97.81 59 GLU B O 1
ATOM 1457 N N . ASP B 1 60 ? 4.438 -1.231 -12.273 1 98.25 60 ASP B N 1
ATOM 1458 C CA . ASP B 1 60 ? 5.266 -1.154 -11.078 1 98.25 60 ASP B CA 1
ATOM 1459 C C . ASP B 1 60 ? 4.656 -1.962 -9.93 1 98.25 60 ASP B C 1
ATOM 1461 O O . ASP B 1 60 ? 3.434 -2.098 -9.844 1 98.25 60 ASP B O 1
ATOM 1465 N N . GLU B 1 61 ? 5.484 -2.486 -9.109 1 98.5 61 GLU B N 1
ATOM 1466 C CA . GLU B 1 61 ? 5.055 -3.244 -7.941 1 98.5 61 GLU B CA 1
ATOM 1467 C C . GLU B 1 61 ? 5.523 -2.578 -6.652 1 98.5 61 GLU B C 1
ATOM 1469 O O . GLU B 1 61 ? 6.715 -2.326 -6.477 1 98.5 61 GLU B O 1
ATOM 1474 N N . LEU B 1 62 ? 4.59 -2.205 -5.785 1 98.88 62 LEU B N 1
ATOM 1475 C CA . LEU B 1 62 ? 4.828 -1.639 -4.461 1 98.88 62 LEU B CA 1
ATOM 1476 C C . LEU B 1 62 ? 4.641 -2.691 -3.375 1 98.88 62 LEU B C 1
ATOM 1478 O O . LEU B 1 62 ? 3.637 -3.41 -3.371 1 98.88 62 LEU B O 1
ATOM 1482 N N . LEU B 1 63 ? 5.621 -2.83 -2.498 1 98.81 63 LEU B N 1
ATOM 1483 C CA . LEU B 1 63 ? 5.594 -3.863 -1.469 1 98.81 63 LEU B CA 1
ATOM 1484 C C . LEU B 1 63 ? 5.809 -3.258 -0.086 1 98.81 63 LEU B C 1
ATOM 1486 O O . LEU B 1 63 ? 6.738 -2.471 0.113 1 98.81 63 LEU B O 1
ATOM 1490 N N . TYR B 1 64 ? 4.969 -3.541 0.829 1 98.94 64 TYR B N 1
ATOM 1491 C CA . TYR B 1 64 ? 5.109 -3.209 2.242 1 98.94 64 TYR B CA 1
ATOM 1492 C C . TYR B 1 64 ? 5.145 -4.469 3.098 1 98.94 64 TYR B C 1
ATOM 1494 O O . TYR B 1 64 ? 4.258 -5.32 3 1 98.94 64 TYR B O 1
ATOM 1502 N N . VAL B 1 65 ? 6.191 -4.625 3.936 1 98.94 65 VAL B N 1
ATOM 1503 C CA . VAL B 1 65 ? 6.285 -5.781 4.82 1 98.94 65 VAL B CA 1
ATOM 1504 C C . VAL B 1 65 ? 5.426 -5.547 6.062 1 98.94 65 VAL B C 1
ATOM 1506 O O . VAL B 1 65 ? 5.754 -4.707 6.906 1 98.94 65 VAL B O 1
ATOM 1509 N N . VAL B 1 66 ? 4.395 -6.324 6.203 1 98.94 66 VAL B N 1
ATOM 1510 C CA . VAL B 1 66 ? 3.449 -6.188 7.309 1 98.94 66 VAL B CA 1
ATOM 1511 C C . VAL B 1 66 ? 3.941 -6.988 8.508 1 98.94 66 VAL B C 1
ATOM 1513 O O . VAL B 1 66 ? 3.957 -6.48 9.633 1 98.94 66 VAL B O 1
ATOM 1516 N N . GLN B 1 67 ? 4.289 -8.172 8.25 1 98.81 67 GLN B N 1
ATOM 1517 C CA . GLN B 1 67 ? 4.742 -9.102 9.281 1 98.81 67 GLN B CA 1
ATOM 1518 C C . GLN B 1 67 ? 5.824 -10.031 8.742 1 98.81 67 GLN B C 1
ATOM 1520 O O . GLN B 1 67 ? 5.805 -10.398 7.562 1 98.81 67 GLN B O 1
ATOM 1525 N N . GLY B 1 68 ? 6.727 -10.445 9.609 1 98.75 68 GLY B N 1
ATOM 1526 C CA . GLY B 1 68 ? 7.758 -11.406 9.242 1 98.75 68 GLY B CA 1
ATOM 1527 C C . GLY B 1 68 ? 8.977 -10.758 8.617 1 98.75 68 GLY B C 1
ATOM 1528 O O . GLY B 1 68 ? 9.039 -9.539 8.484 1 98.75 68 GLY B O 1
ATOM 1529 N N . LYS B 1 69 ? 9.961 -11.602 8.359 1 98.62 69 LYS B N 1
ATOM 1530 C CA . LYS B 1 69 ? 11.219 -11.156 7.766 1 98.62 69 LYS B CA 1
ATOM 1531 C C . LYS B 1 69 ? 11.461 -11.812 6.41 1 98.62 69 LYS B C 1
ATOM 1533 O O . LYS B 1 69 ? 11.016 -12.938 6.176 1 98.62 69 LYS B O 1
ATOM 1538 N N . LEU B 1 70 ? 12.109 -11.062 5.574 1 98.25 70 LEU B N 1
ATOM 1539 C CA . LEU B 1 70 ? 12.422 -11.531 4.227 1 98.25 70 LEU B CA 1
ATOM 1540 C C . LEU B 1 70 ? 13.836 -11.133 3.828 1 98.25 70 LEU B C 1
ATOM 1542 O O . LEU B 1 70 ? 14.398 -10.18 4.379 1 98.25 70 LEU B O 1
ATOM 1546 N N . ILE B 1 71 ? 14.367 -11.891 2.959 1 98.62 71 ILE B N 1
ATOM 1547 C CA . ILE B 1 71 ? 15.477 -11.406 2.148 1 98.62 71 ILE B CA 1
ATOM 1548 C C . ILE B 1 71 ? 14.961 -10.922 0.796 1 98.62 71 ILE B C 1
ATOM 1550 O O . ILE B 1 71 ? 14.375 -11.695 0.036 1 98.62 71 ILE B O 1
ATOM 1554 N N . ALA B 1 72 ? 15.141 -9.633 0.537 1 98.38 72 ALA B N 1
ATOM 1555 C CA . ALA B 1 72 ? 14.773 -9.047 -0.749 1 98.38 72 ALA B CA 1
ATOM 1556 C C . ALA B 1 72 ? 15.961 -9.023 -1.705 1 98.38 72 ALA B C 1
ATOM 1558 O O . ALA B 1 72 ? 17.062 -8.617 -1.326 1 98.38 72 ALA B O 1
ATOM 1559 N N . ARG B 1 73 ? 15.695 -9.469 -2.881 1 97.75 73 ARG B N 1
ATOM 1560 C CA . ARG B 1 73 ? 16.672 -9.367 -3.955 1 97.75 73 ARG B CA 1
ATOM 1561 C C . ARG B 1 73 ? 16.172 -8.453 -5.07 1 97.75 73 ARG B C 1
ATOM 1563 O O . ARG B 1 73 ? 15.219 -8.789 -5.766 1 97.75 73 ARG B O 1
ATOM 1570 N N . VAL B 1 74 ? 16.812 -7.391 -5.273 1 96.25 74 VAL B N 1
ATOM 1571 C CA . VAL B 1 74 ? 16.5 -6.383 -6.277 1 96.25 74 VAL B CA 1
ATOM 1572 C C . VAL B 1 74 ? 17.766 -5.938 -6.988 1 96.25 74 VAL B C 1
ATOM 1574 O O . VAL B 1 74 ? 18.594 -5.227 -6.41 1 96.25 74 VAL B O 1
ATOM 1577 N N . GLY B 1 75 ? 17.891 -6.336 -8.281 1 88.06 75 GLY B N 1
ATOM 1578 C CA . GLY B 1 75 ? 19.188 -6.133 -8.93 1 88.06 75 GLY B CA 1
ATOM 1579 C C . GLY B 1 75 ? 20.344 -6.754 -8.172 1 88.06 75 GLY B C 1
ATOM 1580 O O . GLY B 1 75 ? 20.312 -7.949 -7.863 1 88.06 75 GLY B O 1
ATOM 1581 N N . ASP B 1 76 ? 21.25 -5.887 -7.73 1 87.44 76 ASP B N 1
ATOM 1582 C CA . ASP B 1 76 ? 22.422 -6.387 -7.027 1 87.44 76 ASP B CA 1
ATOM 1583 C C . ASP B 1 76 ? 22.234 -6.336 -5.516 1 87.44 76 ASP B C 1
ATOM 1585 O O . ASP B 1 76 ? 23.078 -6.824 -4.758 1 87.44 76 ASP B O 1
ATOM 1589 N N . ALA B 1 77 ? 21.109 -5.789 -5.172 1 91.31 77 ALA B N 1
ATOM 1590 C CA . ALA B 1 77 ? 20.859 -5.648 -3.74 1 91.31 77 ALA B CA 1
ATOM 1591 C C . ALA B 1 77 ? 20.25 -6.922 -3.164 1 91.31 77 ALA B C 1
ATOM 1593 O O . ALA B 1 77 ? 19.375 -7.527 -3.781 1 91.31 77 ALA B O 1
ATOM 1594 N N . ARG B 1 78 ? 20.781 -7.434 -2.16 1 96.31 78 ARG B N 1
ATOM 1595 C CA . ARG B 1 78 ? 20.25 -8.492 -1.31 1 96.31 78 ARG B CA 1
ATOM 1596 C C . ARG B 1 78 ? 20.219 -8.055 0.151 1 96.31 78 ARG B C 1
ATOM 1598 O O . ARG B 1 78 ? 21.25 -8 0.812 1 96.31 78 ARG B O 1
ATOM 1605 N N . ILE B 1 79 ? 19.062 -7.809 0.694 1 97.44 79 ILE B N 1
ATOM 1606 C CA . ILE B 1 79 ? 18.969 -7.188 2.012 1 97.44 79 ILE B CA 1
ATOM 1607 C C . ILE B 1 79 ? 17.875 -7.875 2.824 1 97.44 79 ILE B C 1
ATOM 1609 O O . ILE B 1 79 ? 16.828 -8.258 2.281 1 97.44 79 ILE B O 1
ATOM 1613 N N . GLU B 1 80 ? 18.188 -8.125 4.047 1 98.31 80 GLU B N 1
ATOM 1614 C CA . GLU B 1 80 ? 17.156 -8.617 4.961 1 98.31 80 GLU B CA 1
ATOM 1615 C C . GLU B 1 80 ? 16.312 -7.477 5.5 1 98.31 80 GLU B C 1
ATOM 1617 O O . GLU B 1 80 ? 16.828 -6.461 5.961 1 98.31 80 GLU B O 1
ATOM 1622 N N . VAL B 1 81 ? 15.023 -7.629 5.438 1 98.19 81 VAL B N 1
ATOM 1623 C CA . VAL B 1 81 ? 14.102 -6.582 5.863 1 98.19 81 VAL B CA 1
ATOM 1624 C C . VAL B 1 81 ? 12.992 -7.188 6.719 1 98.19 81 VAL B C 1
ATOM 1626 O O . VAL B 1 81 ? 12.766 -8.398 6.691 1 98.19 81 VAL B O 1
ATOM 1629 N N . GLY B 1 82 ? 12.367 -6.324 7.551 1 98.62 82 GLY B N 1
ATOM 1630 C CA . GLY B 1 82 ? 11.258 -6.711 8.406 1 98.62 82 GLY B CA 1
ATOM 1631 C C . GLY B 1 82 ? 10.086 -5.746 8.344 1 98.62 82 GLY B C 1
ATOM 1632 O O . GLY B 1 82 ? 10.016 -4.91 7.445 1 98.62 82 GLY B O 1
ATOM 1633 N N . PRO B 1 83 ? 9.148 -5.914 9.289 1 98.88 83 PRO B N 1
ATOM 1634 C CA . PRO B 1 83 ? 7.938 -5.09 9.258 1 98.88 83 PRO B CA 1
ATOM 1635 C C . PRO B 1 83 ? 8.242 -3.596 9.172 1 98.88 83 PRO B C 1
ATOM 1637 O O . PRO B 1 83 ? 9.117 -3.102 9.891 1 98.88 83 PRO B O 1
ATOM 1640 N N . GLY B 1 84 ? 7.57 -2.922 8.266 1 98.81 84 GLY B N 1
ATOM 1641 C CA . GLY B 1 84 ? 7.789 -1.497 8.078 1 98.81 84 GLY B CA 1
ATOM 1642 C C . GLY B 1 84 ? 8.68 -1.184 6.887 1 98.81 84 GLY B C 1
ATOM 1643 O O . GLY B 1 84 ? 8.742 -0.038 6.434 1 98.81 84 GLY B O 1
ATOM 1644 N N . ALA B 1 85 ? 9.367 -2.184 6.379 1 98.88 85 ALA B N 1
ATOM 1645 C CA . ALA B 1 85 ? 10.148 -2.002 5.156 1 98.88 85 ALA B CA 1
ATOM 1646 C C . ALA B 1 85 ? 9.242 -1.82 3.945 1 98.88 85 ALA B C 1
ATOM 1648 O O . ALA B 1 85 ? 8.109 -2.307 3.932 1 98.88 85 ALA B O 1
ATOM 1649 N N . TYR B 1 86 ? 9.734 -1.068 2.973 1 98.81 86 TYR B N 1
ATOM 1650 C CA . TYR B 1 86 ? 8.969 -0.73 1.781 1 98.81 86 TYR B CA 1
ATOM 1651 C C . TYR B 1 86 ? 9.844 -0.783 0.534 1 98.81 86 TYR B C 1
ATOM 1653 O O . TYR B 1 86 ? 11.023 -0.425 0.579 1 98.81 86 TYR B O 1
ATOM 1661 N N . ALA B 1 87 ? 9.258 -1.268 -0.599 1 98.56 87 ALA B N 1
ATOM 1662 C CA . ALA B 1 87 ? 9.922 -1.241 -1.899 1 98.56 87 ALA B CA 1
ATOM 1663 C C . ALA B 1 87 ? 8.984 -0.734 -2.988 1 98.56 87 ALA B C 1
ATOM 1665 O O . ALA B 1 87 ? 7.824 -1.156 -3.061 1 98.56 87 ALA B O 1
ATOM 1666 N N . ALA B 1 88 ? 9.375 0.217 -3.725 1 98.38 88 ALA B N 1
ATOM 1667 C CA . ALA B 1 88 ? 8.773 0.567 -5.008 1 98.38 88 ALA B CA 1
ATOM 1668 C C . ALA B 1 88 ? 9.641 0.093 -6.168 1 98.38 88 ALA B C 1
ATOM 1670 O O . ALA B 1 88 ? 10.742 0.604 -6.379 1 98.38 88 ALA B O 1
ATOM 1671 N N . LEU B 1 89 ? 9.117 -0.889 -6.887 1 97.94 89 LEU B N 1
ATOM 1672 C CA . LEU B 1 89 ? 9.867 -1.535 -7.953 1 97.94 89 LEU B CA 1
ATOM 1673 C C . LEU B 1 89 ? 9.32 -1.146 -9.32 1 97.94 89 LEU B C 1
ATOM 1675 O O . LEU B 1 89 ? 8.195 -1.524 -9.672 1 97.94 89 LEU B O 1
ATOM 1679 N N . PRO B 1 90 ? 10.062 -0.427 -10.102 1 96.75 90 PRO B N 1
ATOM 1680 C CA . PRO B 1 90 ? 9.609 -0.106 -11.461 1 96.75 90 PRO B CA 1
ATOM 1681 C C . PRO B 1 90 ? 9.555 -1.333 -12.367 1 96.75 90 PRO B C 1
ATOM 1683 O O . PRO B 1 90 ? 10.242 -2.324 -12.117 1 96.75 90 PRO B O 1
ATOM 1686 N N . ARG B 1 91 ? 8.633 -1.17 -13.367 1 95.5 91 ARG B N 1
ATOM 1687 C CA . ARG B 1 91 ? 8.602 -2.215 -14.391 1 95.5 91 ARG B CA 1
ATOM 1688 C C . ARG B 1 91 ? 9.977 -2.424 -15 1 95.5 91 ARG B C 1
ATOM 1690 O O . ARG B 1 91 ? 10.75 -1.472 -15.156 1 95.5 91 ARG B O 1
ATOM 1697 N N . GLY B 1 92 ? 10.336 -3.691 -15.297 1 94.25 92 GLY B N 1
ATOM 1698 C CA . GLY B 1 92 ? 11.602 -4.035 -15.93 1 94.25 92 GLY B CA 1
ATOM 1699 C C . GLY B 1 92 ? 12.688 -4.41 -14.945 1 94.25 92 GLY B C 1
ATOM 1700 O O . GLY B 1 92 ? 13.766 -4.863 -15.344 1 94.25 92 GLY B O 1
ATOM 1701 N N . VAL B 1 93 ? 12.492 -4.293 -13.68 1 95.06 93 VAL B N 1
ATOM 1702 C CA . VAL B 1 93 ? 13.508 -4.578 -12.672 1 95.06 93 VAL B CA 1
ATOM 1703 C C . VAL B 1 93 ? 13.344 -6.016 -12.172 1 95.06 93 VAL B C 1
ATOM 1705 O O . VAL B 1 93 ? 12.32 -6.363 -11.586 1 95.06 93 VAL B O 1
ATOM 1708 N N . PRO B 1 94 ? 14.32 -6.809 -12.383 1 96.81 94 PRO B N 1
ATOM 1709 C CA . PRO B 1 94 ? 14.242 -8.164 -11.828 1 96.81 94 PRO B CA 1
ATOM 1710 C C . PRO B 1 94 ? 14.266 -8.18 -10.305 1 96.81 94 PRO B C 1
ATOM 1712 O O . PRO B 1 94 ? 15.023 -7.43 -9.68 1 96.81 94 PRO B O 1
ATOM 1715 N N . HIS B 1 95 ? 13.422 -9.023 -9.711 1 98.06 95 HIS B N 1
ATOM 1716 C CA . HIS B 1 95 ? 13.367 -9.094 -8.25 1 98.06 95 HIS B CA 1
ATOM 1717 C C . HIS B 1 95 ? 12.781 -10.414 -7.777 1 98.06 95 HIS B C 1
ATOM 1719 O O . HIS B 1 95 ? 12.141 -11.125 -8.555 1 98.06 95 HIS B O 1
ATOM 1725 N N . THR B 1 96 ? 13.078 -10.805 -6.543 1 98.5 96 THR B N 1
ATOM 1726 C CA . THR B 1 96 ? 12.461 -11.898 -5.801 1 98.5 96 THR B CA 1
ATOM 1727 C C . THR B 1 96 ? 12.625 -11.695 -4.297 1 98.5 96 THR B C 1
ATOM 1729 O O . THR B 1 96 ? 13.242 -10.711 -3.863 1 98.5 96 THR B O 1
ATOM 1732 N N . ILE B 1 97 ? 11.953 -12.586 -3.559 1 98.69 97 ILE B N 1
ATOM 1733 C CA . ILE B 1 97 ? 12.07 -12.555 -2.104 1 98.69 97 ILE B CA 1
ATOM 1734 C C . ILE B 1 97 ? 12.312 -13.969 -1.578 1 98.69 97 ILE B C 1
ATOM 1736 O O . ILE B 1 97 ? 12.055 -14.945 -2.275 1 98.69 97 ILE B O 1
ATOM 1740 N N . GLU B 1 98 ? 12.867 -13.984 -0.433 1 98.62 98 GLU B N 1
ATOM 1741 C CA . GLU B 1 98 ? 12.969 -15.203 0.364 1 98.62 98 GLU B CA 1
ATOM 1742 C C . GLU B 1 98 ? 12.445 -14.984 1.782 1 98.62 98 GLU B C 1
ATOM 1744 O O . GLU B 1 98 ? 12.812 -14 2.434 1 98.62 98 GLU B O 1
ATOM 1749 N N . VAL B 1 99 ? 11.617 -15.922 2.238 1 98.75 99 VAL B N 1
ATOM 1750 C CA . VAL B 1 99 ? 11.078 -15.82 3.59 1 98.75 99 VAL B CA 1
ATOM 1751 C C . VAL B 1 99 ? 12.125 -16.281 4.602 1 98.75 99 VAL B C 1
ATOM 1753 O O . VAL B 1 99 ? 12.727 -17.344 4.438 1 98.75 99 VAL B O 1
ATOM 1756 N N . VAL B 1 100 ? 12.352 -15.43 5.578 1 98.75 100 VAL B N 1
ATOM 1757 C CA . VAL B 1 100 ? 13.156 -15.812 6.738 1 98.75 100 VAL B CA 1
ATOM 1758 C C . VAL B 1 100 ? 12.242 -16.312 7.852 1 98.75 100 VAL B C 1
ATOM 1760 O O . VAL B 1 100 ? 11.414 -15.562 8.375 1 98.75 100 VAL B O 1
ATOM 1763 N N . GLY B 1 101 ? 12.359 -17.531 8.281 1 98.31 101 GLY B N 1
ATOM 1764 C CA . GLY B 1 101 ? 11.406 -18.141 9.195 1 98.31 101 GLY B CA 1
ATOM 1765 C C . GLY B 1 101 ? 10.312 -18.922 8.484 1 98.31 101 GLY B C 1
ATOM 1766 O O . GLY B 1 101 ? 10.57 -19.594 7.48 1 98.31 101 GLY B O 1
ATOM 1767 N N . GLU B 1 102 ? 9.047 -18.875 9.031 1 98.56 102 GLU B N 1
ATOM 1768 C CA . GLU B 1 102 ? 7.977 -19.734 8.531 1 98.56 102 GLU B CA 1
ATOM 1769 C C . GLU B 1 102 ? 7.145 -19.031 7.469 1 98.56 102 GLU B C 1
ATOM 1771 O O . GLU B 1 102 ? 6.695 -19.641 6.504 1 98.56 102 GLU B O 1
ATOM 1776 N N . GLN B 1 103 ? 6.891 -17.75 7.762 1 98.81 103 GLN B N 1
ATOM 1777 C CA . GLN B 1 103 ? 6.031 -17 6.844 1 98.81 103 GLN B CA 1
ATOM 1778 C C . GLN B 1 103 ? 6.254 -15.5 6.977 1 98.81 103 GLN B C 1
ATOM 1780 O O . GLN B 1 103 ? 6.809 -15.039 7.973 1 98.81 103 GLN B O 1
ATOM 1785 N N . ALA B 1 104 ? 5.891 -14.75 6.004 1 98.88 104 ALA B N 1
ATOM 1786 C CA . ALA B 1 104 ? 5.824 -13.297 5.996 1 98.88 104 ALA B CA 1
ATOM 1787 C C . ALA B 1 104 ? 4.543 -12.805 5.32 1 98.88 104 ALA B C 1
ATOM 1789 O O . ALA B 1 104 ? 3.971 -13.508 4.484 1 98.88 104 ALA B O 1
ATOM 1790 N N . THR B 1 105 ? 4.043 -11.664 5.777 1 98.94 105 THR B N 1
ATOM 1791 C CA . THR B 1 105 ? 2.877 -11.039 5.164 1 98.94 105 THR B CA 1
ATOM 1792 C C . THR B 1 105 ? 3.262 -9.727 4.488 1 98.94 105 THR B C 1
ATOM 1794 O O . THR B 1 105 ? 3.914 -8.875 5.098 1 98.94 105 THR B O 1
ATOM 1797 N N . LEU B 1 106 ? 2.869 -9.617 3.18 1 98.94 106 LEU B N 1
ATOM 1798 C CA . LEU B 1 106 ? 3.178 -8.445 2.361 1 98.94 106 LEU B CA 1
ATOM 1799 C C . LEU B 1 106 ? 1.902 -7.82 1.809 1 98.94 106 LEU B C 1
ATOM 1801 O O . LEU B 1 106 ? 0.993 -8.531 1.374 1 98.94 106 LEU B O 1
ATOM 1805 N N . LEU B 1 107 ? 1.81 -6.496 1.898 1 99 107 LEU B N 1
ATOM 1806 C CA . LEU B 1 107 ? 0.845 -5.77 1.084 1 99 107 LEU B CA 1
ATOM 1807 C C . LEU B 1 107 ? 1.447 -5.391 -0.265 1 99 107 LEU B C 1
ATOM 1809 O O . LEU B 1 107 ? 2.465 -4.699 -0.323 1 99 107 LEU B O 1
ATOM 1813 N N . LEU B 1 108 ? 0.849 -5.879 -1.372 1 98.94 108 LEU B N 1
ATOM 1814 C CA . LEU B 1 108 ? 1.312 -5.602 -2.727 1 98.94 108 LEU B CA 1
ATOM 1815 C C . LEU B 1 108 ? 0.33 -4.695 -3.463 1 98.94 108 LEU B C 1
ATOM 1817 O O . LEU B 1 108 ? -0.87 -4.98 -3.504 1 98.94 108 LEU B O 1
ATOM 1821 N N . THR B 1 109 ? 0.787 -3.621 -3.977 1 98.94 109 THR B N 1
ATOM 1822 C CA . THR B 1 109 ? 0.005 -2.771 -4.867 1 98.94 109 THR B CA 1
ATOM 1823 C C . THR B 1 109 ? 0.65 -2.699 -6.25 1 98.94 109 THR B C 1
ATOM 1825 O O . THR B 1 109 ? 1.867 -2.541 -6.363 1 98.94 109 THR B O 1
ATOM 1828 N N . PHE B 1 110 ? -0.157 -2.881 -7.246 1 98.81 110 PHE B N 1
ATOM 1829 C CA . PHE B 1 110 ? 0.282 -2.805 -8.633 1 98.81 110 PHE B CA 1
ATOM 1830 C C . PHE B 1 110 ? -0.234 -1.531 -9.297 1 98.81 110 PHE B C 1
ATOM 1832 O O . PHE B 1 110 ? -1.418 -1.206 -9.188 1 98.81 110 PHE B O 1
ATOM 1839 N N . VAL B 1 111 ? 0.693 -0.781 -9.977 1 98.62 111 VAL B N 1
ATOM 1840 C CA . VAL B 1 111 ? 0.344 0.457 -10.664 1 98.62 111 VAL B CA 1
ATOM 1841 C C . VAL B 1 111 ? 0.907 0.436 -12.086 1 98.62 111 VAL B C 1
ATOM 1843 O O . VAL B 1 111 ? 2.117 0.571 -12.281 1 98.62 111 VAL B O 1
ATOM 1846 N N . PRO B 1 112 ? 0.015 0.349 -13.195 1 98.25 112 PRO B N 1
ATOM 1847 C CA . PRO B 1 112 ? -1.438 0.168 -13.125 1 98.25 112 PRO B CA 1
ATOM 1848 C C . PRO B 1 112 ? -1.835 -1.219 -12.625 1 98.25 112 PRO B C 1
ATOM 1850 O O . PRO B 1 112 ? -0.969 -2.031 -12.289 1 98.25 112 PRO B O 1
ATOM 1853 N N . GLY B 1 113 ? -3.15 -1.401 -12.422 1 98 113 GLY B N 1
ATOM 1854 C CA . GLY B 1 113 ? -3.662 -2.678 -11.953 1 98 113 GLY B CA 1
ATOM 1855 C C . GLY B 1 113 ? -3.74 -3.73 -13.039 1 98 113 GLY B C 1
ATOM 1856 O O . GLY B 1 113 ? -3.531 -3.43 -14.219 1 98 113 GLY B O 1
ATOM 1857 N N . GLY B 1 114 ? -3.943 -4.957 -12.633 1 96.56 114 GLY B N 1
ATOM 1858 C CA . GLY B 1 114 ? -4.109 -6.086 -13.539 1 96.56 114 GLY B CA 1
ATOM 1859 C C . GLY B 1 114 ? -3.518 -7.371 -12.992 1 96.56 114 GLY B C 1
ATOM 1860 O O . GLY B 1 114 ? -4.145 -8.43 -13.07 1 96.56 114 GLY B O 1
ATOM 1861 N N . LEU B 1 115 ? -2.354 -7.301 -12.391 1 97.75 115 LEU B N 1
ATOM 1862 C CA . LEU B 1 115 ? -1.611 -8.484 -11.984 1 97.75 115 LEU B CA 1
ATOM 1863 C C . LEU B 1 115 ? -2.309 -9.195 -10.828 1 97.75 115 LEU B C 1
ATOM 1865 O O . LEU B 1 115 ? -2.066 -10.375 -10.578 1 97.75 115 LEU B O 1
ATOM 1869 N N . GLU B 1 116 ? -3.158 -8.469 -10.055 1 97.62 116 GLU B N 1
ATOM 1870 C CA . GLU B 1 116 ? -3.807 -9.055 -8.883 1 97.62 116 GLU B CA 1
ATOM 1871 C C . GLU B 1 116 ? -4.625 -10.289 -9.266 1 97.62 116 GLU B C 1
ATOM 1873 O O . GLU B 1 116 ? -4.777 -11.211 -8.461 1 97.62 116 GLU B O 1
ATOM 1878 N N . ARG B 1 117 ? -5.039 -10.328 -10.484 1 95.81 117 ARG B N 1
ATOM 1879 C CA . ARG B 1 117 ? -5.875 -11.453 -10.898 1 95.81 117 ARG B CA 1
ATOM 1880 C C . ARG B 1 117 ? -5.023 -12.641 -11.336 1 95.81 117 ARG B C 1
ATOM 1882 O O . ARG B 1 117 ? -5.527 -13.758 -11.484 1 95.81 117 ARG B O 1
ATOM 1889 N N . PHE B 1 118 ? -3.762 -12.477 -11.539 1 96.94 118 PHE B N 1
ATOM 1890 C CA . PHE B 1 118 ? -2.857 -13.609 -11.641 1 96.94 118 PHE B CA 1
ATOM 1891 C C . PHE B 1 118 ? -2.74 -14.328 -10.297 1 96.94 118 PHE B C 1
ATOM 1893 O O . PHE B 1 118 ? -2.691 -15.562 -10.25 1 96.94 118 PHE B O 1
ATOM 1900 N N . LEU B 1 119 ? -2.672 -13.523 -9.219 1 96.88 119 LEU B N 1
ATOM 1901 C CA . LEU B 1 119 ? -2.432 -14.039 -7.875 1 96.88 119 LEU B CA 1
ATOM 1902 C C . LEU B 1 119 ? -3.725 -14.555 -7.254 1 96.88 119 LEU B C 1
ATOM 1904 O O . LEU B 1 119 ? -3.697 -15.461 -6.418 1 96.88 119 LEU B O 1
ATOM 1908 N N . VAL B 1 120 ? -4.836 -13.961 -7.59 1 97.31 120 VAL B N 1
ATOM 1909 C CA . VAL B 1 120 ? -6.16 -14.398 -7.16 1 97.31 120 VAL B CA 1
ATOM 1910 C C . VAL B 1 120 ? -7.027 -14.688 -8.383 1 97.31 120 VAL B C 1
ATOM 1912 O O . VAL B 1 120 ? -7.938 -13.922 -8.703 1 97.31 120 VAL B O 1
ATOM 1915 N N . PRO B 1 121 ? -6.828 -15.805 -9.016 1 95.38 121 PRO B N 1
ATOM 1916 C CA . PRO B 1 121 ? -7.531 -16.109 -10.266 1 95.38 121 PRO B CA 1
ATOM 1917 C C . PRO B 1 121 ? -9.023 -16.359 -10.055 1 95.38 121 PRO B C 1
ATOM 1919 O O . PRO B 1 121 ? -9.43 -16.844 -8.992 1 95.38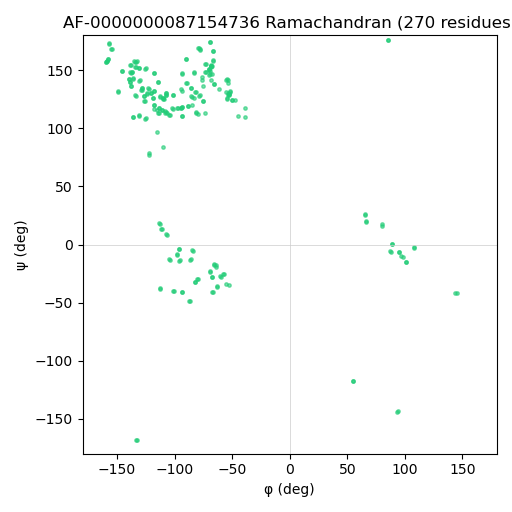 121 PRO B O 1
ATOM 1922 N N . ARG B 1 122 ? -9.703 -15.953 -11.055 1 91.56 122 ARG B N 1
ATOM 1923 C CA . ARG B 1 122 ? -11.117 -16.328 -11.062 1 91.56 122 ARG B CA 1
ATOM 1924 C C . ARG B 1 122 ? -11.297 -17.797 -11.383 1 91.56 122 ARG B C 1
ATOM 1926 O O . ARG B 1 122 ? -10.414 -18.422 -11.984 1 91.56 122 ARG B O 1
ATOM 1933 N N . LYS B 1 123 ? -12.414 -18.312 -10.93 1 86 123 LYS B N 1
ATOM 1934 C CA . LYS B 1 123 ? -12.688 -19.719 -11.164 1 86 123 LYS B CA 1
ATOM 1935 C C . LYS B 1 123 ? -12.602 -20.062 -12.648 1 86 123 LYS B C 1
ATOM 1937 O O . LYS B 1 123 ? -13.195 -19.375 -13.484 1 86 123 LYS B O 1
ATOM 1942 N N . GLY B 1 124 ? -11.781 -21.031 -12.875 1 82.94 124 GLY B N 1
ATOM 1943 C CA . GLY B 1 124 ? -11.695 -21.562 -14.227 1 82.94 124 GLY B CA 1
ATOM 1944 C C . GLY B 1 124 ? -10.695 -20.844 -15.094 1 82.94 124 GLY B C 1
ATOM 1945 O O . GLY B 1 124 ? -10.484 -21.219 -16.25 1 82.94 124 GLY B O 1
ATOM 1946 N N . GLU B 1 125 ? -10.156 -19.812 -14.602 1 81.25 125 GLU B N 1
ATOM 1947 C CA . GLU B 1 125 ? -9.188 -19.062 -15.398 1 81.25 125 GLU B CA 1
ATOM 1948 C C . GLU B 1 125 ? -7.785 -19.672 -15.258 1 81.25 125 GLU B C 1
ATOM 1950 O O . GLU B 1 125 ? -7.402 -20.125 -14.18 1 81.25 125 GLU B O 1
ATOM 1955 N N . GLN B 1 126 ? -7.203 -20.125 -16.516 1 70.56 126 GLN B N 1
ATOM 1956 C CA . GLN B 1 126 ? -5.812 -20.562 -16.531 1 70.56 126 GLN B CA 1
ATOM 1957 C C . GLN B 1 126 ? -4.859 -19.375 -16.469 1 70.56 126 GLN B C 1
ATOM 1959 O O . GLN B 1 126 ? -5.137 -18.312 -17.062 1 70.56 126 GLN B O 1
ATOM 1964 N N . HIS B 1 127 ? -3.701 -19.5 -15.57 1 77.88 127 HIS B N 1
ATOM 1965 C CA . HIS B 1 127 ? -2.955 -18.25 -15.523 1 77.88 127 HIS B CA 1
ATOM 1966 C C . HIS B 1 127 ? -1.558 -18.422 -16.109 1 77.88 127 HIS B C 1
ATOM 1968 O O . HIS B 1 127 ? -0.731 -19.141 -15.555 1 77.88 127 HIS B O 1
ATOM 1974 N N . ASP B 1 128 ? -1.425 -18.062 -17.391 1 90.12 128 ASP B N 1
ATOM 1975 C CA . ASP B 1 128 ? -0.163 -17.891 -18.094 1 90.12 128 ASP B CA 1
ATOM 1976 C C . ASP B 1 128 ? 0.537 -16.609 -17.641 1 90.12 128 ASP B C 1
ATOM 1978 O O . ASP B 1 128 ? 0.065 -15.5 -17.922 1 90.12 128 ASP B O 1
ATOM 1982 N N . PRO B 1 129 ? 1.68 -16.828 -16.969 1 93.81 129 PRO B N 1
ATOM 1983 C CA . PRO B 1 129 ? 2.391 -15.633 -16.5 1 93.81 129 PRO B CA 1
ATOM 1984 C C . PRO B 1 129 ? 2.65 -14.625 -17.625 1 93.81 129 PRO B C 1
ATOM 1986 O O . PRO B 1 129 ? 2.59 -13.414 -17.391 1 93.81 129 PRO B O 1
ATOM 1989 N N . ALA B 1 130 ? 2.898 -15.078 -18.828 1 93.19 130 ALA B N 1
ATOM 1990 C CA . ALA B 1 130 ? 3.188 -14.195 -19.953 1 93.19 130 ALA B CA 1
ATOM 1991 C C . ALA B 1 130 ? 1.989 -13.305 -20.266 1 93.19 130 ALA B C 1
ATOM 1993 O O . ALA B 1 130 ? 2.154 -12.141 -20.656 1 93.19 130 ALA B O 1
ATOM 1994 N N . ALA B 1 131 ? 0.817 -13.812 -20.109 1 93.19 131 ALA B N 1
ATOM 1995 C CA . ALA B 1 131 ? -0.403 -13.055 -20.359 1 93.19 131 ALA B CA 1
ATOM 1996 C C . ALA B 1 131 ? -0.549 -11.906 -19.375 1 93.19 131 ALA B C 1
ATOM 1998 O O . ALA B 1 131 ? -1.263 -10.938 -19.625 1 93.19 131 ALA B O 1
ATOM 1999 N N . PHE B 1 132 ? 0.188 -11.992 -18.312 1 95.5 132 PHE B N 1
ATOM 2000 C CA . PHE B 1 132 ? 0.123 -10.961 -17.281 1 95.5 132 PHE B CA 1
ATOM 2001 C C . PHE B 1 132 ? 1.378 -10.094 -17.312 1 95.5 132 PHE B C 1
ATOM 2003 O O . PHE B 1 132 ? 1.598 -9.281 -16.406 1 95.5 132 PHE B O 1
ATOM 2010 N N . GLY B 1 133 ? 2.191 -10.273 -18.281 1 96 133 GLY B N 1
ATOM 2011 C CA . GLY B 1 133 ? 3.365 -9.43 -18.438 1 96 133 GLY B CA 1
ATOM 2012 C C . GLY B 1 133 ? 4.516 -9.828 -17.547 1 96 133 GLY B C 1
ATOM 2013 O O . GLY B 1 133 ? 5.387 -9.008 -17.234 1 96 133 GLY B O 1
ATOM 2014 N N . LEU B 1 134 ? 4.48 -11.016 -17 1 96.69 134 LEU B N 1
ATOM 2015 C CA . LEU B 1 134 ? 5.602 -11.516 -16.219 1 96.69 134 LEU B CA 1
ATOM 2016 C C . LEU B 1 134 ? 6.645 -12.172 -17.109 1 96.69 134 LEU B C 1
ATOM 2018 O O . LEU B 1 134 ? 6.301 -12.938 -18.016 1 96.69 134 LEU B O 1
ATOM 2022 N N . THR B 1 135 ? 7.891 -11.859 -16.891 1 96.12 135 THR B N 1
ATOM 2023 C CA . THR B 1 135 ? 9 -12.492 -17.594 1 96.12 135 THR B CA 1
ATOM 2024 C C . THR B 1 135 ? 10 -13.078 -16.594 1 96.12 135 THR B C 1
ATOM 2026 O O . THR B 1 135 ? 10.117 -12.602 -15.469 1 96.12 135 THR B O 1
ATOM 2029 N N . PHE B 1 136 ? 10.672 -14.109 -17.016 1 94.75 136 PHE B N 1
ATOM 2030 C CA . PHE B 1 136 ? 11.625 -14.844 -16.203 1 94.75 136 PHE B CA 1
ATOM 2031 C C . PHE B 1 136 ? 12.992 -14.906 -16.875 1 94.75 136 PHE B C 1
ATOM 2033 O O . PHE B 1 136 ? 13.078 -15.133 -18.094 1 94.75 136 PHE B O 1
ATOM 2040 N N . PRO B 1 137 ? 14.023 -14.562 -16.172 1 85.06 137 PRO B N 1
ATOM 2041 C CA . PRO B 1 137 ? 15.336 -14.664 -16.812 1 85.06 137 PRO B CA 1
ATOM 2042 C C . PRO B 1 137 ? 15.719 -16.109 -17.156 1 85.06 137 PRO B C 1
ATOM 2044 O O . PRO B 1 137 ? 15.219 -17.047 -16.531 1 85.06 137 PRO B O 1
#

Sequence (274 aa):
MSVQKPVLTAPHGGETVTSSGGSSVELKVESSQSGGEYGTVLWTVRAGEEPPLHTHTREDELLYVVQGKLIARVGDARIEVGPGAYAALPRGVPHTIEVVGEQATLLLTFVPGGLERFLVPRKGEQHDPAAFGLTFPMSVQKPVLTAPHGGETVTSSGGSSVELKVESSQSGGEYGTVLWTVRAGEEPPLHTHTREDELLYVVQGKLIARVGDARIEVGPGAYAALPRGVPHTIEVVGEQATLLLTFVPGGLERFLVPRKGEQHDPAAFGLTFP

Radius of gyration: 17.87 Å; Cα contacts (8 Å, |Δi|>4): 730; chains: 2; bounding box: 45×52×42 Å